Protein AF-0000000080321220 (afdb_homodimer)

Foldseek 3Di:
DPPVCVVPPCPPPPVPVPPVPPPCVVVVVVVCVVPDEEEEEAEPQACVCLVVVLVNQLVFYKYKYFAQNCPVPVVRVVVSVVSLVVSLVVQVWDWDDDPPTIIIHGGPPDHDDPDDDDDDPD/DPPPCVVPPDPPPPVPVPPPVPCCVVVVVVVCVVPDEEEEEAEPQACVCLVVVLVNQLVFYKYKYFAQNCPVPVVRVVVSVVSLVVSLVVQVWDWDDDPPTIIIHGGPPDHDDPDDDDDDPD

Structure (mmCIF, N/CA/C/O backbone):
data_AF-0000000080321220-model_v1
#
loop_
_entity.id
_entity.type
_entity.pdbx_description
1 polymer 'Cell division protein SepF'
#
loop_
_atom_site.group_PDB
_atom_site.id
_atom_site.type_symbol
_atom_site.label_atom_id
_atom_site.label_alt_id
_atom_site.label_comp_id
_atom_site.label_asym_id
_atom_site.label_entity_id
_atom_site.label_seq_id
_atom_site.pdbx_PDB_ins_code
_atom_site.Cartn_x
_atom_site.Cartn_y
_atom_site.Cartn_z
_atom_site.occupancy
_atom_site.B_iso_or_equiv
_atom_site.auth_seq_id
_atom_site.auth_comp_id
_atom_site.auth_asym_id
_atom_site.auth_atom_id
_atom_site.pdbx_PDB_model_num
ATOM 1 N N . MET A 1 1 ? 41.938 45.594 59.438 1 28.53 1 MET A N 1
ATOM 2 C CA . MET A 1 1 ? 42.469 44.906 58.25 1 28.53 1 MET A CA 1
ATOM 3 C C . MET A 1 1 ? 41.312 44.5 57.312 1 28.53 1 MET A C 1
ATOM 5 O O . MET A 1 1 ? 41.375 44.688 56.094 1 28.53 1 MET A O 1
ATOM 9 N N . GLY A 1 2 ? 40.25 43.656 57.719 1 37.28 2 GLY A N 1
ATOM 10 C CA . GLY A 1 2 ? 39.844 42.375 57.188 1 37.28 2 GLY A CA 1
ATOM 11 C C . GLY A 1 2 ? 38.75 42.469 56.125 1 37.28 2 GLY A C 1
ATOM 12 O O . GLY A 1 2 ? 38.125 41.438 55.812 1 37.28 2 GLY A O 1
ATOM 13 N N . ILE A 1 3 ? 38.219 43.594 55.875 1 57.19 3 ILE A N 1
ATOM 14 C CA . ILE A 1 3 ? 37.062 43.719 54.969 1 57.19 3 ILE A CA 1
ATOM 15 C C . ILE A 1 3 ? 37.469 43.406 53.562 1 57.19 3 ILE A C 1
ATOM 17 O O . ILE A 1 3 ? 36.719 42.75 52.812 1 57.19 3 ILE A O 1
ATOM 21 N N . MET A 1 4 ? 38.719 43.812 53.188 1 55.81 4 MET A N 1
ATOM 22 C CA . MET A 1 4 ? 39.188 43.594 51.812 1 55.81 4 MET A CA 1
ATOM 23 C C . MET A 1 4 ? 39.25 42.094 51.5 1 55.81 4 MET A C 1
ATOM 25 O O . MET A 1 4 ? 38.938 41.656 50.375 1 55.81 4 MET A O 1
ATOM 29 N N . GLU A 1 5 ? 39.656 41.25 52.438 1 51.28 5 GLU A N 1
ATOM 30 C CA . GLU A 1 5 ? 39.75 39.812 52.25 1 51.28 5 GLU A CA 1
ATOM 31 C C . GLU A 1 5 ? 38.406 39.188 51.906 1 51.28 5 GLU A C 1
ATOM 33 O O . GLU A 1 5 ? 38.312 38.281 51.094 1 51.28 5 GLU A O 1
ATOM 38 N N . LYS A 1 6 ? 37.312 39.625 52.531 1 52.44 6 LYS A N 1
ATOM 39 C CA . LYS A 1 6 ? 35.969 39.062 52.281 1 52.44 6 LYS A CA 1
ATOM 40 C C . LYS A 1 6 ? 35.5 39.312 50.875 1 52.44 6 LYS A C 1
ATOM 42 O O . LYS A 1 6 ? 34.844 38.469 50.25 1 52.44 6 LYS A O 1
ATOM 47 N N . LEU A 1 7 ? 35.719 40.469 50.219 1 53.66 7 LEU A N 1
ATOM 48 C CA . LEU A 1 7 ? 35.281 40.75 48.844 1 53.66 7 LEU A CA 1
ATOM 49 C C . LEU A 1 7 ? 36.094 39.938 47.844 1 53.66 7 LEU A C 1
ATOM 51 O O . LEU A 1 7 ? 35.562 39.531 46.812 1 53.66 7 LEU A O 1
ATOM 55 N N . PHE A 1 8 ? 37.406 39.969 48.031 1 53.5 8 PHE A N 1
ATOM 56 C CA . PHE A 1 8 ? 38.25 39.312 47.062 1 53.5 8 PHE A CA 1
ATOM 57 C C . PHE A 1 8 ? 38.25 37.781 47.281 1 53.5 8 PHE A C 1
ATOM 59 O O . PHE A 1 8 ? 39.031 37.062 46.688 1 53.5 8 PHE A O 1
ATOM 66 N N . GLY A 1 9 ? 37.75 37.312 48.5 1 44.53 9 GLY A N 1
ATOM 67 C CA . GLY A 1 9 ? 37.938 35.906 48.781 1 44.53 9 GLY A CA 1
ATOM 68 C C . GLY A 1 9 ? 37.438 35 47.656 1 44.53 9 GLY A C 1
ATOM 69 O O . GLY A 1 9 ? 38.125 34.125 47.219 1 44.53 9 GLY A O 1
ATOM 70 N N . LYS A 1 10 ? 36.156 34.531 47.781 1 40.41 10 LYS A N 1
ATOM 71 C CA . LYS A 1 10 ? 35.719 33.281 47.156 1 40.41 10 LYS A CA 1
ATOM 72 C C . LYS A 1 10 ? 35.562 33.469 45.625 1 40.41 10 LYS A C 1
ATOM 74 O O . LYS A 1 10 ? 34.562 33.969 45.156 1 40.41 10 LYS A O 1
ATOM 79 N N . GLN A 1 11 ? 36.531 34.031 44.906 1 38.88 11 GLN A N 1
ATOM 80 C CA . GLN A 1 11 ? 36.562 33.844 43.469 1 38.88 11 GLN A CA 1
ATOM 81 C C . GLN A 1 11 ? 36.344 32.375 43.094 1 38.88 11 GLN A C 1
ATOM 83 O O . GLN A 1 11 ? 37.219 31.547 43.344 1 38.88 11 GLN A O 1
ATOM 88 N N . GLU A 1 12 ? 35.25 31.812 43.438 1 39.91 12 GLU A N 1
ATOM 89 C CA . GLU A 1 12 ? 34.844 30.547 42.875 1 39.91 12 GLU A CA 1
ATOM 90 C C . GLU A 1 12 ? 35.125 30.5 41.375 1 39.91 12 GLU A C 1
ATOM 92 O O . GLU A 1 12 ? 34.75 31.391 40.625 1 39.91 12 GLU A O 1
ATOM 97 N N . ARG A 1 13 ? 36.219 29.922 40.938 1 37.12 13 ARG A N 1
ATOM 98 C CA . ARG A 1 13 ? 36.562 29.469 39.562 1 37.12 13 ARG A CA 1
ATOM 99 C C . ARG A 1 13 ? 35.344 28.859 38.875 1 37.12 13 ARG A C 1
ATOM 101 O O . ARG A 1 13 ? 34.844 27.828 39.344 1 37.12 13 ARG A O 1
ATOM 108 N N . VAL A 1 14 ? 34.406 29.703 38.531 1 39.34 14 VAL A N 1
ATOM 109 C CA . VAL A 1 14 ? 33.438 29.188 37.562 1 39.34 14 VAL A CA 1
ATOM 110 C C . VAL A 1 14 ? 34.188 28.406 36.469 1 39.34 14 VAL A C 1
ATOM 112 O O . VAL A 1 14 ? 35.094 28.938 35.812 1 39.34 14 VAL A O 1
ATOM 115 N N . ASN A 1 15 ? 34.656 27.234 36.75 1 39.66 15 ASN A N 1
ATOM 116 C CA . ASN A 1 15 ? 35.094 26.328 35.688 1 39.66 15 ASN A CA 1
ATOM 117 C C . ASN A 1 15 ? 34.219 26.406 34.469 1 39.66 15 ASN A C 1
ATOM 119 O O . ASN A 1 15 ? 33.031 26.047 34.5 1 39.66 15 ASN A O 1
ATOM 123 N N . VAL A 1 16 ? 34.469 27.391 33.625 1 40.12 16 VAL A N 1
ATOM 124 C CA . VAL A 1 16 ? 33.938 27.547 32.281 1 40.12 16 VAL A CA 1
ATOM 125 C C . VAL A 1 16 ? 33.969 26.203 31.562 1 40.12 16 VAL A C 1
ATOM 127 O O . VAL A 1 16 ? 33.531 26.094 30.406 1 40.12 16 VAL A O 1
ATOM 130 N N . ASP A 1 17 ? 34.719 25.266 32.156 1 41.09 17 ASP A N 1
ATOM 131 C CA . ASP A 1 17 ? 34.781 24.062 31.344 1 41.09 17 ASP A CA 1
ATOM 132 C C . ASP A 1 17 ? 33.406 23.422 31.172 1 41.09 17 ASP A C 1
ATOM 134 O O . ASP A 1 17 ? 33.281 22.344 30.609 1 41.09 17 ASP A O 1
ATOM 138 N N . GLU A 1 18 ? 32.5 23.906 32.031 1 42.16 18 GLU A N 1
ATOM 139 C CA . GLU A 1 18 ? 31.25 23.172 31.766 1 42.16 18 GLU A CA 1
ATOM 140 C C . GLU A 1 18 ? 30.641 23.594 30.438 1 42.16 18 GLU A C 1
ATOM 142 O O . GLU A 1 18 ? 29.797 24.5 30.391 1 42.16 18 GLU A O 1
ATOM 147 N N . TYR A 1 19 ? 31.391 24.141 29.484 1 39.03 19 TYR A N 1
ATOM 148 C CA . TYR A 1 19 ? 30.734 24.25 28.188 1 39.03 19 TYR A CA 1
ATOM 149 C C . TYR A 1 19 ? 30.047 22.953 27.812 1 39.03 19 TYR A C 1
ATOM 151 O O . TYR A 1 19 ? 30.703 21.906 27.672 1 39.03 19 TYR A O 1
ATOM 159 N N . GLU A 1 20 ? 29.078 22.656 28.562 1 39.53 20 GLU A N 1
ATOM 160 C CA . GLU A 1 20 ? 28.25 21.625 27.953 1 39.53 20 GLU A CA 1
ATOM 161 C C . GLU A 1 20 ? 28.094 21.859 26.453 1 39.53 20 GLU A C 1
ATOM 163 O O . GLU A 1 20 ? 27.594 22.906 26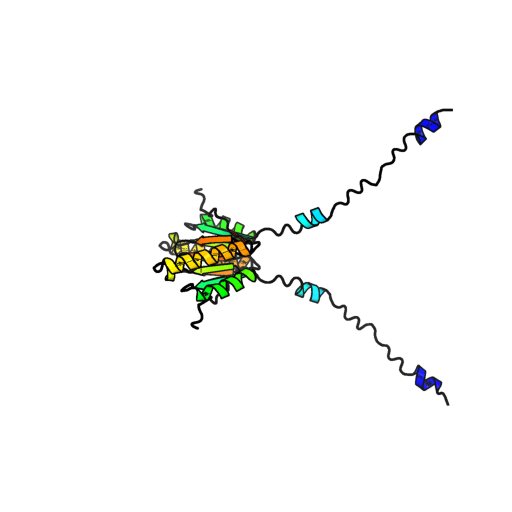.031 1 39.53 20 GLU A O 1
ATOM 168 N N . GLU A 1 21 ? 29.141 21.562 25.672 1 41 21 GLU A N 1
ATOM 169 C CA . GLU A 1 21 ? 28.906 21.453 24.234 1 41 21 GLU A CA 1
ATOM 170 C C . GLU A 1 21 ? 27.516 20.906 23.938 1 41 21 GLU A C 1
ATOM 172 O O . GLU A 1 21 ? 27.125 19.844 24.438 1 41 21 GLU A O 1
ATOM 177 N N . LEU A 1 22 ? 26.547 21.812 24.062 1 41.09 22 LEU A N 1
ATOM 178 C CA . LEU A 1 22 ? 25.312 21.375 23.438 1 41.09 22 LEU A CA 1
ATOM 179 C C . LEU A 1 22 ? 25.594 20.484 22.219 1 41.09 22 LEU A C 1
ATOM 181 O O . LEU A 1 22 ? 26.344 20.891 21.328 1 41.09 22 LEU A O 1
ATOM 185 N N . ASP A 1 23 ? 26.156 19.312 22.516 1 43 23 ASP A N 1
ATOM 186 C CA . ASP A 1 23 ? 26.297 18.344 21.438 1 43 23 ASP A CA 1
ATOM 187 C C . ASP A 1 23 ? 25.141 18.469 20.438 1 43 23 ASP A C 1
ATOM 189 O O . ASP A 1 23 ? 23.984 18.172 20.766 1 43 23 ASP A O 1
ATOM 193 N N . LEU A 1 24 ? 25.203 19.5 19.656 1 43.62 24 LEU A N 1
ATOM 194 C CA . LEU A 1 24 ? 24.391 19.562 18.453 1 43.62 24 LEU A CA 1
ATOM 195 C C . LEU A 1 24 ? 24.125 18.172 17.891 1 43.62 24 LEU A C 1
ATOM 197 O O . LEU A 1 24 ? 23.312 18 16.984 1 43.62 24 LEU A O 1
ATOM 201 N N . SER A 1 25 ? 25 17.172 18.266 1 47.34 25 SER A N 1
ATOM 202 C CA . SER A 1 25 ? 24.703 15.805 17.844 1 47.34 25 SER A CA 1
ATOM 203 C C . SER A 1 25 ? 23.344 15.336 18.375 1 47.34 25 SER A C 1
ATOM 205 O O . SER A 1 25 ? 22.641 14.57 17.719 1 47.34 25 SER A O 1
ATOM 207 N N . GLU A 1 26 ? 23.078 15.758 19.656 1 43.06 26 GLU A N 1
ATOM 208 C CA . GLU A 1 26 ? 21.734 15.406 20.109 1 43.06 26 GLU A CA 1
ATOM 209 C C . GLU A 1 26 ? 20.672 16.156 19.312 1 43.06 26 GLU A C 1
ATOM 211 O O . GLU A 1 26 ? 19.594 15.625 19.062 1 43.06 26 GLU A O 1
ATOM 216 N N . PHE A 1 27 ? 20.922 17.5 19 1 43.19 27 PHE A N 1
ATOM 217 C CA . PHE A 1 27 ? 20 18.203 18.125 1 43.19 27 PHE A CA 1
ATOM 218 C C . PHE A 1 27 ? 20 17.578 16.719 1 43.19 27 PHE A C 1
ATOM 220 O O . PHE A 1 27 ? 18.984 17.578 16.031 1 43.19 27 PHE A O 1
ATOM 227 N N . GLU A 1 28 ? 21.203 17.25 16.25 1 42.66 28 GLU A N 1
ATOM 228 C CA . GLU A 1 28 ? 21.172 16.531 14.977 1 42.66 28 GLU A CA 1
ATOM 229 C C . GLU A 1 28 ? 20.344 15.25 15.086 1 42.66 28 GLU A C 1
ATOM 231 O O . GLU A 1 28 ? 19.719 14.836 14.117 1 42.66 28 GLU A O 1
ATOM 236 N N . ALA A 1 29 ? 20.484 14.508 16.219 1 41.84 29 ALA A N 1
ATOM 237 C CA . ALA A 1 29 ? 19.719 13.266 16.344 1 41.84 29 ALA A CA 1
ATOM 238 C C . ALA A 1 29 ? 18.219 13.539 16.453 1 41.84 29 ALA A C 1
ATOM 240 O O . ALA A 1 29 ? 17.406 12.781 15.914 1 41.84 29 ALA A O 1
ATOM 241 N N . GLU A 1 30 ? 17.828 14.555 17.172 1 41.66 30 GLU A N 1
ATOM 242 C CA . GLU A 1 30 ? 16.406 14.828 17.281 1 41.66 30 GLU A CA 1
ATOM 243 C C . GLU A 1 30 ? 15.867 15.492 16.016 1 41.66 30 GLU A C 1
ATOM 245 O O . GLU A 1 30 ? 14.68 15.383 15.703 1 41.66 30 GLU A O 1
ATOM 250 N N . LEU A 1 31 ? 16.578 16.438 15.469 1 41.75 31 LEU A N 1
ATOM 251 C CA . LEU A 1 31 ? 16.062 17.125 14.289 1 41.75 31 LEU A CA 1
ATOM 252 C C . LEU A 1 31 ? 15.867 16.172 13.125 1 41.75 31 LEU A C 1
ATOM 254 O O . LEU A 1 31 ? 15.117 16.453 12.188 1 41.75 31 LEU A O 1
ATOM 258 N N . GLU A 1 32 ? 16.969 15.398 12.875 1 43.16 32 GLU A N 1
ATOM 259 C CA . GLU A 1 32 ? 16.547 14.477 11.828 1 43.16 32 GLU A CA 1
ATOM 260 C C . GLU A 1 32 ? 15.391 13.594 12.297 1 43.16 32 GLU A C 1
ATOM 262 O O . GLU A 1 32 ? 15.602 12.43 12.648 1 43.16 32 GLU A O 1
ATOM 267 N N . GLY A 1 33 ? 14.781 13.766 13.312 1 46.84 33 GLY A N 1
ATOM 268 C CA . GLY A 1 33 ? 13.594 12.984 13.617 1 46.84 33 GLY A CA 1
ATOM 269 C C . GLY A 1 33 ? 12.852 12.523 12.383 1 46.84 33 GLY A C 1
ATOM 270 O O . GLY A 1 33 ? 11.898 13.18 11.945 1 46.84 33 GLY A O 1
ATOM 271 N N . ASP A 1 34 ? 13.523 12.195 11.406 1 54.16 34 ASP A N 1
ATOM 272 C CA . ASP A 1 34 ? 12.891 11.656 10.203 1 54.16 34 ASP A CA 1
ATOM 273 C C . ASP A 1 34 ? 11.602 10.914 10.547 1 54.16 34 ASP A C 1
ATOM 275 O O . ASP A 1 34 ? 11.625 9.883 11.227 1 54.16 34 ASP A O 1
ATOM 279 N N . SER A 1 35 ? 10.562 11.68 10.812 1 68.75 35 SER A N 1
ATOM 280 C CA . SER A 1 35 ? 9.234 11.141 11.102 1 68.75 35 SER A CA 1
ATOM 281 C C . SER A 1 35 ? 8.945 9.914 10.25 1 68.75 35 SER A C 1
ATOM 283 O O . SER A 1 35 ? 9.141 9.93 9.031 1 68.75 35 SER A O 1
ATOM 285 N N . GLU A 1 36 ? 8.93 8.844 10.898 1 90.56 36 GLU A N 1
ATOM 286 C CA . GLU A 1 36 ? 8.625 7.539 10.328 1 90.56 36 GLU A CA 1
ATOM 287 C C . GLU A 1 36 ? 7.297 7.555 9.578 1 90.56 36 GLU A C 1
ATOM 289 O O . GLU A 1 36 ? 6.324 8.148 10.047 1 90.56 36 GLU A O 1
ATOM 294 N N . THR A 1 37 ? 7.277 7.289 8.273 1 97.06 37 THR A N 1
ATOM 295 C CA . THR A 1 37 ? 6.07 7.113 7.48 1 97.06 37 THR A CA 1
ATOM 296 C C . THR A 1 37 ? 5.453 5.742 7.73 1 97.06 37 THR A C 1
ATOM 298 O O . THR A 1 37 ? 6.164 4.738 7.812 1 97.06 37 THR A O 1
ATOM 301 N N . TYR A 1 38 ? 4.117 5.699 7.941 1 98.56 38 TYR A N 1
ATOM 302 C CA . TYR A 1 38 ? 3.434 4.434 8.18 1 98.56 38 TYR A CA 1
ATOM 303 C C . TYR A 1 38 ? 2.473 4.113 7.039 1 98.56 38 TYR A C 1
ATOM 305 O O . TYR A 1 38 ? 1.923 5.02 6.406 1 98.56 38 TYR A O 1
ATOM 313 N N . ILE A 1 39 ? 2.344 2.834 6.793 1 98.94 39 ILE A N 1
ATOM 314 C CA . ILE A 1 39 ? 1.183 2.324 6.07 1 98.94 39 ILE A CA 1
ATOM 315 C C . ILE A 1 39 ? 0.107 1.891 7.062 1 98.94 39 ILE A C 1
ATOM 317 O O . ILE A 1 39 ? 0.371 1.091 7.965 1 98.94 39 ILE A O 1
ATOM 321 N N . LYS A 1 40 ? -1.069 2.41 6.859 1 98.88 40 LYS A N 1
ATOM 322 C CA . LYS A 1 40 ? -2.227 2.072 7.684 1 98.88 40 LYS A CA 1
ATOM 323 C C . LYS A 1 40 ? -3.309 1.387 6.855 1 98.88 40 LYS A C 1
ATOM 325 O O . LYS A 1 40 ? -3.627 1.831 5.75 1 98.88 40 LYS A O 1
ATOM 330 N N . VAL A 1 41 ? -3.842 0.325 7.457 1 98.94 41 VAL A N 1
ATOM 331 C CA . VAL A 1 41 ? -4.977 -0.325 6.809 1 98.94 41 VAL A CA 1
ATOM 332 C C . VAL A 1 41 ? -6.277 0.137 7.457 1 98.94 41 VAL A C 1
ATOM 334 O O . VAL A 1 41 ? -6.395 0.156 8.688 1 98.94 41 VAL A O 1
ATOM 337 N N . ALA A 1 42 ? -7.227 0.545 6.605 1 98.94 42 ALA A N 1
ATOM 338 C CA . ALA A 1 42 ? -8.531 0.993 7.102 1 98.94 42 ALA A CA 1
ATOM 339 C C . ALA A 1 42 ? -9.648 0.083 6.602 1 98.94 42 ALA A C 1
ATOM 341 O O . ALA A 1 42 ? -9.781 -0.136 5.395 1 98.94 42 ALA A O 1
ATOM 342 N N . GLU A 1 43 ? -10.367 -0.469 7.52 1 98.88 43 GLU A N 1
ATOM 343 C CA . GLU A 1 43 ? -11.609 -1.159 7.172 1 98.88 43 GLU A CA 1
ATOM 344 C C . GLU A 1 43 ? -12.773 -0.179 7.051 1 98.88 43 GLU A C 1
ATOM 346 O O . GLU A 1 43 ? -13.297 0.299 8.055 1 98.88 43 GLU A O 1
ATOM 351 N N . ILE A 1 44 ? -13.211 0.082 5.805 1 98.81 44 ILE A N 1
ATOM 352 C CA . ILE A 1 44 ? -14.219 1.11 5.562 1 98.81 44 ILE A CA 1
ATOM 353 C C . ILE A 1 44 ? -15.602 0.467 5.457 1 98.81 44 ILE A C 1
ATOM 355 O O . ILE A 1 44 ? -15.875 -0.271 4.508 1 98.81 44 ILE A O 1
ATOM 359 N N . THR A 1 45 ? -16.406 0.729 6.438 1 98.12 45 THR A N 1
ATOM 360 C CA . THR A 1 45 ? -17.75 0.185 6.422 1 98.12 45 THR A CA 1
ATOM 361 C C . THR A 1 45 ? -18.781 1.302 6.277 1 98.12 45 THR A C 1
ATOM 363 O O . THR A 1 45 ? -19.953 1.04 6 1 98.12 45 THR A O 1
ATOM 366 N N . SER A 1 46 ? -18.344 2.482 6.484 1 97.31 46 SER A N 1
ATOM 367 C CA . SER A 1 46 ? -19.172 3.682 6.379 1 97.31 46 SER A CA 1
ATOM 368 C C . SER A 1 46 ? -18.312 4.934 6.246 1 97.31 46 SER A C 1
ATOM 370 O O . SER A 1 46 ? -17.094 4.844 6.074 1 97.31 46 SER A O 1
ATOM 372 N N . LEU A 1 47 ? -18.969 6.078 6.309 1 97.94 47 LEU A N 1
ATOM 373 C CA . LEU A 1 47 ? -18.266 7.359 6.242 1 97.94 47 LEU A CA 1
ATOM 374 C C . LEU A 1 47 ? -17.578 7.676 7.566 1 97.94 47 LEU A C 1
ATOM 376 O O . LEU A 1 47 ? -16.75 8.578 7.637 1 97.94 47 LEU A O 1
ATOM 380 N N . ASN A 1 48 ? -17.781 6.836 8.578 1 97.81 48 ASN A N 1
ATOM 381 C CA . ASN A 1 48 ? -17.281 7.117 9.922 1 97.81 48 ASN A CA 1
ATOM 382 C C . ASN A 1 48 ? -15.766 6.965 9.992 1 97.81 48 ASN A C 1
ATOM 384 O O . ASN A 1 48 ? -15.133 7.488 10.906 1 97.81 48 ASN A O 1
ATOM 388 N N . GLU A 1 49 ? -15.25 6.262 9.031 1 98.56 49 GLU A N 1
ATOM 389 C CA . GLU A 1 49 ? -13.812 6.035 9.062 1 98.56 49 GLU A CA 1
ATOM 390 C C . GLU A 1 49 ? -13.062 7.152 8.336 1 98.56 49 GLU A C 1
ATOM 392 O O . GLU A 1 49 ? -11.852 7.301 8.5 1 98.56 49 GLU A O 1
ATOM 397 N N . ILE A 1 50 ? -13.734 7.973 7.586 1 98.75 50 ILE A N 1
ATOM 398 C CA . ILE A 1 50 ? -13.109 8.891 6.641 1 98.75 50 ILE A CA 1
ATOM 399 C C . ILE A 1 50 ? -12.32 9.961 7.402 1 98.75 50 ILE A C 1
ATOM 401 O O . ILE A 1 50 ? -11.211 10.32 7.004 1 98.75 50 ILE A O 1
ATOM 405 N N . PRO A 1 51 ? -12.789 10.461 8.578 1 98.62 51 PRO A N 1
ATOM 406 C CA . PRO A 1 51 ? -12 11.453 9.305 1 98.62 51 PRO A CA 1
ATOM 407 C C . PRO A 1 51 ? -10.641 10.93 9.742 1 98.62 51 PRO A C 1
ATOM 409 O O . PRO A 1 51 ? -9.633 11.633 9.641 1 98.62 51 PRO A O 1
ATOM 412 N N . GLU A 1 52 ? -10.641 9.695 10.203 1 98.75 52 GLU A N 1
ATOM 413 C CA . GLU A 1 52 ? -9.367 9.125 10.617 1 98.75 52 GLU A CA 1
ATOM 414 C C . GLU A 1 52 ? -8.461 8.867 9.414 1 98.75 52 GLU A C 1
ATOM 416 O O . GLU A 1 52 ? -7.246 9.07 9.5 1 98.75 52 GLU A O 1
ATOM 421 N N . VAL A 1 53 ? -9.031 8.469 8.289 1 98.88 53 VAL A N 1
ATOM 422 C CA . VAL A 1 53 ? -8.258 8.289 7.062 1 98.88 53 VAL A CA 1
ATOM 423 C C . VAL A 1 53 ? -7.629 9.625 6.652 1 98.88 53 VAL A C 1
ATOM 425 O O . VAL A 1 53 ? -6.438 9.688 6.34 1 98.88 53 VAL A O 1
ATOM 428 N N . ARG A 1 54 ? -8.367 10.664 6.723 1 98.94 54 ARG A N 1
ATOM 429 C CA . ARG A 1 54 ? -7.887 12 6.391 1 98.94 54 ARG A CA 1
ATOM 430 C C . ARG A 1 54 ? -6.719 12.406 7.289 1 98.94 54 ARG A C 1
ATOM 432 O O . ARG A 1 54 ? -5.684 12.859 6.801 1 98.94 54 ARG A O 1
ATOM 439 N N . ARG A 1 55 ? -6.957 12.195 8.562 1 98.81 55 ARG A N 1
ATOM 440 C CA . ARG A 1 55 ? -5.91 12.555 9.516 1 98.81 55 ARG A CA 1
ATOM 441 C C . ARG A 1 55 ? -4.605 11.836 9.188 1 98.81 55 ARG A C 1
ATOM 443 O O . ARG A 1 55 ? -3.539 12.453 9.164 1 98.81 55 ARG A O 1
ATOM 450 N N . GLN A 1 56 ? -4.707 10.57 8.898 1 98.62 56 GLN A N 1
ATOM 451 C CA . GLN A 1 56 ? -3.52 9.773 8.633 1 98.62 56 GLN A CA 1
ATOM 452 C C . GLN A 1 56 ? -2.799 10.25 7.375 1 98.62 56 GLN A C 1
ATOM 454 O O . GLN A 1 56 ? -1.572 10.375 7.367 1 98.62 56 GLN A O 1
ATOM 459 N N . VAL A 1 57 ? -3.486 10.516 6.34 1 98.81 57 VAL A N 1
ATOM 460 C CA . VAL A 1 57 ? -2.869 10.922 5.078 1 98.81 57 VAL A CA 1
ATOM 461 C C . VAL A 1 57 ? -2.277 12.32 5.223 1 98.81 57 VAL A C 1
ATOM 463 O O . VAL A 1 57 ? -1.175 12.586 4.734 1 98.81 57 VAL A O 1
ATOM 466 N N . TYR A 1 58 ? -2.904 13.188 5.961 1 98.5 58 TYR A N 1
ATOM 467 C CA . TYR A 1 58 ? -2.377 14.523 6.223 1 98.5 58 TYR A CA 1
ATOM 468 C C . TYR A 1 58 ? -1.097 14.453 7.047 1 98.5 58 TYR A C 1
ATOM 470 O O . TYR A 1 58 ? -0.203 15.281 6.887 1 98.5 58 TYR A O 1
ATOM 478 N N . ASP A 1 59 ? -1.097 13.438 7.895 1 97.62 59 ASP A N 1
ATOM 479 C CA . ASP A 1 59 ? 0.059 13.266 8.773 1 97.62 59 ASP A CA 1
ATOM 480 C C . ASP A 1 59 ? 1.232 12.641 8.016 1 97.62 59 ASP A C 1
ATOM 482 O O . ASP A 1 59 ? 2.287 12.391 8.602 1 97.62 59 ASP A O 1
ATOM 486 N N . GLY A 1 60 ? 1.041 12.297 6.734 1 97.75 60 GLY A N 1
ATOM 487 C CA . GLY A 1 60 ? 2.141 11.812 5.914 1 97.75 60 GLY A CA 1
ATOM 488 C C . GLY A 1 60 ? 2.17 10.305 5.777 1 97.75 60 GLY A C 1
ATOM 489 O O . GLY A 1 60 ? 3.15 9.742 5.293 1 97.75 60 GLY A O 1
ATOM 490 N N . ASN A 1 61 ? 1.043 9.695 6.211 1 98.69 61 ASN A N 1
ATOM 491 C CA . ASN A 1 61 ? 0.959 8.234 6.148 1 98.69 61 ASN A CA 1
ATOM 492 C C . ASN A 1 61 ? 0.218 7.77 4.898 1 98.69 61 ASN A C 1
ATOM 494 O O . ASN A 1 61 ? -0.517 8.547 4.281 1 98.69 61 ASN A O 1
ATOM 498 N N . ILE A 1 62 ? 0.505 6.57 4.555 1 98.94 62 ILE A N 1
ATOM 499 C CA . ILE A 1 62 ? -0.193 5.883 3.471 1 98.94 62 ILE A CA 1
ATOM 500 C C . ILE A 1 62 ? -1.376 5.102 4.035 1 98.94 62 ILE A C 1
ATOM 502 O O . ILE A 1 62 ? -1.26 4.453 5.078 1 98.94 62 ILE A O 1
ATOM 506 N N . VAL A 1 63 ? -2.504 5.188 3.344 1 99 63 VAL A N 1
ATOM 507 C CA . VAL A 1 63 ? -3.646 4.398 3.797 1 99 63 VAL A CA 1
ATOM 508 C C . VAL A 1 63 ? -4.07 3.428 2.699 1 99 63 VAL A C 1
ATOM 510 O O . VAL A 1 63 ? -4.195 3.812 1.533 1 99 63 VAL A O 1
ATOM 513 N N . ILE A 1 64 ? -4.199 2.178 3.074 1 99 64 ILE A N 1
ATOM 514 C CA . ILE A 1 64 ? -4.859 1.17 2.254 1 99 64 ILE A CA 1
ATOM 515 C C . ILE A 1 64 ? -6.266 0.911 2.789 1 99 64 ILE A C 1
ATOM 517 O O . ILE A 1 64 ? -6.434 0.288 3.84 1 99 64 ILE A O 1
ATOM 521 N N . ALA A 1 65 ? -7.254 1.357 2.051 1 98.94 65 ALA A N 1
ATOM 522 C CA . ALA A 1 65 ? -8.656 1.267 2.461 1 98.94 65 ALA A CA 1
ATOM 523 C C . ALA A 1 65 ? -9.305 0.002 1.911 1 98.94 65 ALA A C 1
ATOM 525 O O . ALA A 1 65 ? -9.336 -0.212 0.697 1 98.94 65 ALA A O 1
ATOM 526 N N . ASP A 1 66 ? -9.727 -0.819 2.803 1 98.88 66 ASP A N 1
ATOM 527 C CA . ASP A 1 66 ? -10.547 -1.979 2.469 1 98.88 66 ASP A CA 1
ATOM 528 C C . ASP A 1 66 ? -12.016 -1.591 2.32 1 98.88 66 ASP A C 1
ATOM 530 O O . ASP A 1 66 ? -12.688 -1.3 3.312 1 98.88 66 ASP A O 1
ATOM 534 N N . VAL A 1 67 ? -12.508 -1.668 1.064 1 98.69 67 VAL A N 1
ATOM 535 C CA . VAL A 1 67 ? -13.875 -1.208 0.818 1 98.69 67 VAL A CA 1
ATOM 536 C C . VAL A 1 67 ? -14.758 -2.395 0.442 1 98.69 67 VAL A C 1
ATOM 538 O O . VAL A 1 67 ? -15.852 -2.215 -0.09 1 98.69 67 VAL A O 1
ATOM 541 N N . ALA A 1 68 ? -14.32 -3.586 0.723 1 98.31 68 ALA A N 1
ATOM 542 C CA . ALA A 1 68 ? -15.047 -4.801 0.363 1 98.31 68 ALA A CA 1
ATOM 543 C C . ALA A 1 68 ? -16.453 -4.789 0.947 1 98.31 68 ALA A C 1
ATOM 545 O O . ALA A 1 68 ? -17.406 -5.219 0.293 1 98.31 68 ALA A O 1
ATOM 546 N N . PHE A 1 69 ? -16.578 -4.258 2.113 1 97.31 69 PHE A N 1
ATOM 547 C CA . PHE A 1 69 ? -17.859 -4.281 2.822 1 97.31 69 PHE A CA 1
ATOM 548 C C . PHE A 1 69 ? -18.875 -3.377 2.139 1 97.31 69 PHE A C 1
ATOM 550 O O . PHE A 1 69 ? -20.078 -3.535 2.33 1 97.31 69 PHE A O 1
ATOM 557 N N . LEU A 1 70 ? -18.391 -2.514 1.342 1 98.31 70 LEU A N 1
ATOM 558 C CA . LEU A 1 70 ? -19.281 -1.5 0.779 1 98.31 70 LEU A CA 1
ATOM 559 C C . LEU A 1 70 ? -19.719 -1.883 -0.631 1 98.31 70 LEU A C 1
ATOM 561 O O . LEU A 1 70 ? -20.516 -1.179 -1.249 1 98.31 70 LEU A O 1
ATOM 565 N N . LYS A 1 71 ? -19.203 -2.977 -1.069 1 96.94 71 LYS A N 1
ATOM 566 C CA . LYS A 1 71 ? -19.422 -3.334 -2.467 1 96.94 71 LYS A CA 1
ATOM 567 C C . LYS A 1 71 ? -20.922 -3.512 -2.76 1 96.94 71 LYS A C 1
ATOM 569 O O . LYS A 1 71 ? -21.359 -3.332 -3.898 1 96.94 71 LYS A O 1
ATOM 574 N N . HIS A 1 72 ? -21.672 -3.822 -1.771 1 96.56 72 HIS A N 1
ATOM 575 C CA . HIS A 1 72 ? -23.109 -4.039 -1.964 1 96.56 72 HIS A CA 1
ATOM 576 C C . HIS A 1 72 ? -23.891 -2.762 -1.702 1 96.56 72 HIS A C 1
ATOM 578 O O . HIS A 1 72 ? -25.109 -2.732 -1.883 1 96.56 72 HIS A O 1
ATOM 584 N N . ASP A 1 73 ? -23.344 -1.771 -1.223 1 97.69 73 ASP A N 1
ATOM 585 C CA . ASP A 1 73 ? -23.906 -0.444 -1.019 1 97.69 73 ASP A CA 1
ATOM 586 C C . ASP A 1 73 ? -23.25 0.586 -1.931 1 97.69 73 ASP A C 1
ATOM 588 O O . ASP A 1 73 ? -22.422 1.385 -1.479 1 97.69 73 ASP A O 1
ATOM 592 N N . LYS A 1 74 ? -23.75 0.7 -3.078 1 97.25 74 LYS A N 1
ATOM 593 C CA . LYS A 1 74 ? -23.125 1.484 -4.137 1 97.25 74 LYS A CA 1
ATOM 594 C C . LYS A 1 74 ? -23.109 2.971 -3.789 1 97.25 74 LYS A C 1
ATOM 596 O O . LYS A 1 74 ? -22.156 3.68 -4.082 1 97.25 74 LYS A O 1
ATOM 601 N N . LEU A 1 75 ? -24.156 3.412 -3.209 1 98.12 75 LEU A N 1
ATOM 602 C CA . LEU A 1 75 ? -24.25 4.824 -2.855 1 98.12 75 LEU A CA 1
ATOM 603 C C . LEU A 1 75 ? -23.156 5.207 -1.856 1 98.12 75 LEU A C 1
ATOM 605 O O . LEU A 1 75 ? -22.438 6.188 -2.062 1 98.12 75 LEU A O 1
ATOM 609 N N . THR A 1 76 ? -23.078 4.398 -0.766 1 98.38 76 THR A N 1
ATOM 610 C CA . THR A 1 76 ? -22.062 4.664 0.242 1 98.38 76 THR A CA 1
ATOM 611 C C . THR A 1 76 ? -20.656 4.523 -0.355 1 98.38 76 THR A C 1
ATOM 613 O O . THR A 1 76 ? -19.781 5.332 -0.068 1 98.38 76 THR A O 1
ATOM 616 N N . LEU A 1 77 ? -20.422 3.547 -1.138 1 98.62 77 LEU A N 1
ATOM 617 C CA . LEU A 1 77 ? -19.141 3.336 -1.781 1 98.62 77 LEU A CA 1
ATOM 618 C C . LEU A 1 77 ? -18.75 4.543 -2.633 1 98.62 77 LEU A C 1
ATOM 620 O O . LEU A 1 77 ? -17.625 5.031 -2.549 1 98.62 77 LEU A O 1
ATOM 624 N N . ASP A 1 78 ? -19.703 5.023 -3.371 1 98.62 78 ASP A N 1
ATOM 625 C CA . ASP A 1 78 ? -19.453 6.176 -4.23 1 98.62 78 ASP A CA 1
ATOM 626 C C . ASP A 1 78 ? -19.062 7.398 -3.41 1 98.62 78 ASP A C 1
ATOM 628 O O . ASP A 1 78 ? -18.141 8.141 -3.791 1 98.62 78 ASP A O 1
ATOM 632 N N . ARG A 1 79 ? -19.75 7.578 -2.336 1 98.81 79 ARG A N 1
ATOM 633 C CA . ARG A 1 79 ? -19.438 8.719 -1.474 1 98.81 79 ARG A CA 1
ATOM 634 C C . ARG A 1 79 ? -18.062 8.586 -0.853 1 98.81 79 ARG A C 1
ATOM 636 O O . ARG A 1 79 ? -17.297 9.555 -0.798 1 98.81 79 ARG A O 1
ATOM 643 N N . VAL A 1 80 ? -17.812 7.43 -0.413 1 98.81 80 VAL A N 1
ATOM 644 C CA . VAL A 1 80 ? -16.5 7.16 0.18 1 98.81 80 VAL A CA 1
ATOM 645 C C . VAL A 1 80 ? -15.406 7.414 -0.852 1 98.81 80 VAL A C 1
ATOM 647 O O . VAL A 1 80 ? -14.422 8.094 -0.563 1 98.81 80 VAL A O 1
ATOM 650 N N . LEU A 1 81 ? -15.57 6.895 -2.018 1 98.88 81 LEU A N 1
ATOM 651 C CA . LEU A 1 81 ? -14.562 7.043 -3.061 1 98.88 81 LEU A CA 1
ATOM 652 C C . LEU A 1 81 ? -14.398 8.508 -3.451 1 98.88 81 LEU A C 1
ATOM 654 O O . LEU A 1 81 ? -13.281 8.961 -3.725 1 98.88 81 LEU A O 1
ATOM 658 N N . LYS A 1 82 ? -15.484 9.211 -3.494 1 98.88 82 LYS A N 1
ATOM 659 C CA . LYS A 1 82 ? -15.43 10.641 -3.768 1 98.88 82 LYS A CA 1
ATOM 660 C C . LYS A 1 82 ? -14.602 11.367 -2.713 1 98.88 82 LYS A C 1
ATOM 662 O O . LYS A 1 82 ? -13.742 12.188 -3.047 1 98.88 82 LYS A O 1
ATOM 667 N N . ASP A 1 83 ? -14.859 11.078 -1.478 1 98.88 83 ASP A N 1
ATOM 668 C CA . ASP A 1 83 ? -14.125 11.688 -0.377 1 98.88 83 ASP A CA 1
ATOM 669 C C . ASP A 1 83 ? -12.633 11.375 -0.464 1 98.88 83 ASP A C 1
ATOM 671 O O . ASP A 1 83 ? -11.797 12.242 -0.242 1 98.88 83 ASP A O 1
ATOM 675 N N . LEU A 1 84 ? -12.359 10.172 -0.781 1 98.94 84 LEU A N 1
ATOM 676 C CA . LEU A 1 84 ? -10.969 9.742 -0.823 1 98.94 84 LEU A CA 1
ATOM 677 C C . LEU A 1 84 ? -10.242 10.367 -2.016 1 98.94 84 LEU A C 1
ATOM 679 O O . LEU A 1 84 ? -9.062 10.703 -1.921 1 98.94 84 LEU A O 1
ATOM 683 N N . ARG A 1 85 ? -10.906 10.492 -3.105 1 98.94 85 ARG A N 1
ATOM 684 C CA . ARG A 1 85 ? -10.344 11.18 -4.262 1 98.94 85 ARG A CA 1
ATOM 685 C C . ARG A 1 85 ? -10.047 12.641 -3.936 1 98.94 85 ARG A C 1
ATOM 687 O O . ARG A 1 85 ? -8.977 13.156 -4.277 1 98.94 85 ARG A O 1
ATOM 694 N N . GLN A 1 86 ? -11 13.305 -3.293 1 98.94 86 GLN A N 1
ATOM 695 C CA . GLN A 1 86 ? -10.805 14.688 -2.875 1 98.94 86 GLN A CA 1
ATOM 696 C C . GLN A 1 86 ? -9.617 14.812 -1.921 1 98.94 86 GLN A C 1
ATOM 698 O O . GLN A 1 86 ? -8.836 15.758 -2.012 1 98.94 86 GLN A O 1
ATOM 703 N N . LEU A 1 87 ? -9.516 13.875 -1.006 1 98.94 87 LEU A N 1
ATOM 704 C CA . LEU A 1 87 ? -8.398 13.844 -0.068 1 98.94 87 LEU A CA 1
ATOM 705 C C . LEU A 1 87 ? -7.066 13.781 -0.81 1 98.94 87 LEU A C 1
ATOM 707 O O . LEU A 1 87 ? -6.148 14.547 -0.516 1 98.94 87 LEU A O 1
ATOM 711 N N . ALA A 1 88 ? -6.941 12.844 -1.787 1 98.94 88 ALA A N 1
ATOM 712 C CA . ALA A 1 88 ? -5.703 12.703 -2.555 1 98.94 88 ALA A CA 1
ATOM 713 C C . ALA A 1 88 ? -5.352 14 -3.268 1 98.94 88 ALA A C 1
ATOM 715 O O . ALA A 1 88 ? -4.188 14.414 -3.287 1 98.94 88 ALA A O 1
ATOM 716 N N . GLU A 1 89 ? -6.297 14.664 -3.805 1 98.81 89 GLU A N 1
ATOM 717 C CA . GLU A 1 89 ? -6.094 15.945 -4.477 1 98.81 89 GLU A CA 1
ATOM 718 C C . GLU A 1 89 ? -5.641 17.016 -3.488 1 98.81 89 GLU A C 1
ATOM 720 O O . GLU A 1 89 ? -4.684 17.75 -3.756 1 98.81 89 GLU A O 1
ATOM 725 N N . ASP A 1 90 ? -6.289 17.094 -2.365 1 98.75 90 ASP A N 1
ATOM 726 C CA . ASP A 1 90 ? -6.023 18.109 -1.353 1 98.75 90 ASP A CA 1
ATOM 727 C C . ASP A 1 90 ? -4.566 18.062 -0.906 1 98.75 90 ASP A C 1
ATOM 729 O O . ASP A 1 90 ? -3.947 19.109 -0.695 1 98.75 90 ASP A O 1
ATOM 733 N N . VAL A 1 91 ? -4.004 16.938 -0.787 1 98.19 91 VAL A N 1
ATOM 734 C CA . VAL A 1 91 ? -2.684 16.812 -0.178 1 98.19 91 VAL A CA 1
ATOM 735 C C . VAL A 1 91 ? -1.623 16.688 -1.268 1 98.19 91 VAL A C 1
ATOM 737 O O . VAL A 1 91 ? -0.439 16.5 -0.971 1 98.19 91 VAL A O 1
ATOM 740 N N . HIS A 1 92 ? -2.113 16.672 -2.51 1 98.12 92 HIS A N 1
ATOM 741 C CA . HIS A 1 92 ? -1.234 16.453 -3.652 1 98.12 92 HIS A CA 1
ATOM 742 C C . HIS A 1 92 ? -0.59 15.078 -3.592 1 98.12 92 HIS A C 1
ATOM 744 O O . HIS A 1 92 ? 0.597 14.93 -3.893 1 98.12 92 HIS A O 1
ATOM 750 N N . GLY A 1 93 ? -1.47 14.164 -3.139 1 98.69 93 GLY A N 1
ATOM 751 C CA . GLY A 1 93 ? -1.063 12.766 -3.115 1 98.69 93 GLY A CA 1
ATOM 752 C C . GLY A 1 93 ? -1.521 11.992 -4.336 1 98.69 93 GLY A C 1
ATOM 753 O O . GLY A 1 93 ? -1.533 12.523 -5.449 1 98.69 93 GLY A O 1
ATOM 754 N N . ASP A 1 94 ? -1.738 10.68 -4.145 1 98.88 94 ASP A N 1
ATOM 755 C CA . ASP A 1 94 ? -2.141 9.773 -5.215 1 98.88 94 ASP A CA 1
ATOM 756 C C . ASP A 1 94 ? -3.158 8.75 -4.711 1 98.88 94 ASP A C 1
ATOM 758 O O . ASP A 1 94 ? -3.236 8.484 -3.51 1 98.88 94 ASP A O 1
ATOM 762 N N . ILE A 1 95 ? -3.98 8.281 -5.648 1 98.94 95 ILE A N 1
ATOM 763 C CA . ILE A 1 95 ? -4.996 7.305 -5.277 1 98.94 95 ILE A CA 1
ATOM 764 C C . ILE A 1 95 ? -5.176 6.289 -6.406 1 98.94 95 ILE A C 1
ATOM 766 O O . ILE A 1 95 ? -5.125 6.648 -7.586 1 98.94 95 ILE A O 1
ATOM 770 N N . VAL A 1 96 ? -5.32 5.027 -6.035 1 98.81 96 VAL A N 1
ATOM 771 C CA . VAL A 1 96 ? -5.59 3.998 -7.035 1 98.81 96 VAL A CA 1
ATOM 772 C C . VAL A 1 96 ? -6.387 2.859 -6.406 1 98.81 96 VAL A C 1
ATOM 774 O O . VAL A 1 96 ? -6.277 2.604 -5.207 1 98.81 96 VAL A O 1
ATOM 777 N N . GLY A 1 97 ? -7.164 2.264 -7.23 1 98.69 97 GLY A N 1
ATOM 778 C CA . GLY A 1 97 ? -7.754 0.995 -6.832 1 98.69 97 GLY A CA 1
ATOM 779 C C . GLY A 1 97 ? -6.781 -0.166 -6.91 1 98.69 97 GLY A C 1
ATOM 780 O O . GLY A 1 97 ? -5.98 -0.251 -7.848 1 98.69 97 GLY A O 1
ATOM 781 N N . LEU A 1 98 ? -6.855 -1.076 -5.949 1 98.62 98 LEU A N 1
ATOM 782 C CA . LEU A 1 98 ? -6.086 -2.316 -5.926 1 98.62 98 LEU A CA 1
ATOM 783 C C . LEU A 1 98 ? -7.012 -3.527 -5.914 1 98.62 98 LEU A C 1
ATOM 785 O O . LEU A 1 98 ? -7.656 -3.811 -4.902 1 98.62 98 LEU A O 1
ATOM 789 N N . GLY A 1 99 ? -6.992 -4.199 -6.941 1 97.38 99 GLY A N 1
ATOM 790 C CA . GLY A 1 99 ? -7.988 -5.254 -7.07 1 97.38 99 GLY A CA 1
ATOM 791 C C . GLY A 1 99 ? -9.414 -4.746 -6.945 1 97.38 99 GLY A C 1
ATOM 792 O O . GLY A 1 99 ? -9.742 -3.668 -7.449 1 97.38 99 GLY A O 1
ATOM 793 N N . GLU A 1 100 ? -10.297 -5.617 -6.43 1 96.12 100 GLU A N 1
ATOM 794 C CA . GLU A 1 100 ? -11.711 -5.273 -6.324 1 96.12 100 GLU A CA 1
ATOM 795 C C . GLU A 1 100 ? -12.023 -4.629 -4.977 1 96.12 100 GLU A C 1
ATOM 797 O O . GLU A 1 100 ? -13.039 -3.943 -4.832 1 96.12 100 GLU A O 1
ATOM 802 N N . ASP A 1 101 ? -11.094 -4.758 -4.066 1 98.12 101 ASP A N 1
ATOM 803 C CA . ASP A 1 101 ? -11.555 -4.551 -2.697 1 98.12 101 ASP A CA 1
ATOM 804 C C . ASP A 1 101 ? -10.789 -3.406 -2.033 1 98.12 101 ASP A C 1
ATOM 806 O O . ASP A 1 101 ? -11.203 -2.908 -0.981 1 98.12 101 ASP A O 1
ATOM 810 N N . TYR A 1 102 ? -9.703 -2.939 -2.611 1 98.88 102 TYR A N 1
ATOM 811 C CA . TYR A 1 102 ? -8.859 -1.998 -1.887 1 98.88 102 TYR A CA 1
ATOM 812 C C . TYR A 1 102 ? -8.664 -0.717 -2.688 1 98.88 102 TYR A C 1
ATOM 814 O O . TYR A 1 102 ? -8.711 -0.733 -3.92 1 98.88 102 TYR A O 1
ATOM 822 N N . V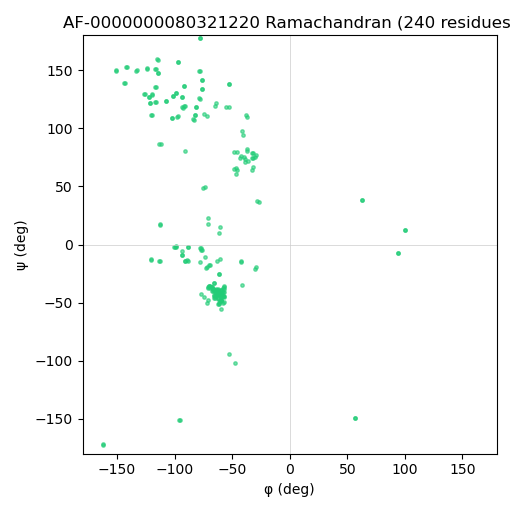AL A 1 103 ? -8.453 0.377 -1.936 1 98.94 103 VAL A N 1
ATOM 823 C CA . VAL A 1 103 ? -8.047 1.674 -2.465 1 98.94 103 VAL A CA 1
ATOM 824 C C . VAL A 1 103 ? -6.789 2.154 -1.737 1 98.94 103 VAL A C 1
ATOM 826 O O . VAL A 1 103 ? -6.723 2.109 -0.507 1 98.94 103 VAL A O 1
ATOM 829 N N . ILE A 1 104 ? -5.781 2.551 -2.473 1 99 104 ILE A N 1
ATOM 830 C CA . ILE A 1 104 ? -4.555 3.082 -1.887 1 99 104 ILE A CA 1
ATOM 831 C C . ILE A 1 104 ? -4.551 4.605 -1.988 1 99 104 ILE A C 1
ATOM 833 O O . ILE A 1 104 ? -4.793 5.164 -3.061 1 99 104 ILE A O 1
ATOM 837 N N . ILE A 1 105 ? -4.332 5.281 -0.894 1 98.94 105 ILE A N 1
ATOM 838 C CA . ILE A 1 105 ? -4.223 6.738 -0.86 1 98.94 105 ILE A CA 1
ATOM 839 C C . ILE A 1 105 ? -2.869 7.141 -0.278 1 98.94 105 ILE A C 1
ATOM 841 O O . ILE A 1 105 ? -2.469 6.641 0.777 1 98.94 105 ILE A O 1
ATOM 845 N N . THR A 1 106 ? -2.16 7.938 -0.961 1 98.94 106 THR A N 1
ATOM 846 C CA . THR A 1 106 ? -0.823 8.328 -0.527 1 98.94 106 THR A CA 1
ATOM 847 C C . THR A 1 106 ? -0.758 9.828 -0.246 1 98.94 106 THR A C 1
ATOM 849 O O . THR A 1 106 ? -1.519 10.602 -0.825 1 98.94 106 THR A O 1
ATOM 852 N N . PRO A 1 107 ? 0.144 10.234 0.688 1 98.5 107 PRO A N 1
ATOM 853 C CA . PRO A 1 107 ? 0.413 11.656 0.909 1 98.5 107 PRO A CA 1
ATOM 854 C C . PRO A 1 107 ? 1.332 12.258 -0.153 1 98.5 107 PRO A C 1
ATOM 856 O O . PRO A 1 107 ? 1.76 11.555 -1.073 1 98.5 107 PRO A O 1
ATOM 859 N N . MET A 1 108 ? 1.539 13.531 -0.006 1 97 108 MET A N 1
ATOM 860 C CA . MET A 1 108 ? 2.494 14.211 -0.875 1 97 108 MET A CA 1
ATOM 861 C C . MET A 1 108 ? 3.844 13.5 -0.864 1 97 108 MET A C 1
ATOM 863 O O . MET A 1 108 ? 4.301 13.047 0.186 1 97 108 MET A O 1
ATOM 867 N N . GLY A 1 109 ? 4.469 13.352 -2.004 1 95.69 109 GLY A N 1
ATOM 868 C CA . GLY A 1 109 ? 5.824 12.828 -2.08 1 95.69 109 GLY A CA 1
ATOM 869 C C . GLY A 1 109 ? 5.871 11.328 -2.328 1 95.69 109 GLY A C 1
ATOM 870 O O . GLY A 1 109 ? 6.949 10.758 -2.516 1 95.69 109 GLY A O 1
ATOM 871 N N . ILE A 1 110 ? 4.758 10.727 -2.291 1 98 110 ILE A N 1
ATOM 872 C CA . ILE A 1 110 ? 4.668 9.297 -2.592 1 98 110 ILE A CA 1
ATOM 873 C C . ILE A 1 110 ? 3.715 9.078 -3.764 1 98 110 ILE A C 1
ATOM 875 O O . ILE A 1 110 ? 2.547 9.469 -3.703 1 98 110 ILE A O 1
ATOM 879 N N . LYS A 1 111 ? 4.223 8.484 -4.773 1 98.44 111 LYS A N 1
ATOM 880 C CA . LYS A 1 111 ? 3.436 8.266 -5.98 1 98.44 111 LYS A CA 1
ATOM 881 C C . LYS A 1 111 ? 3.211 6.777 -6.23 1 98.44 111 LYS A C 1
ATOM 883 O O . LYS A 1 111 ? 3.904 5.934 -5.66 1 98.44 111 LYS A O 1
ATOM 888 N N . ILE A 1 112 ? 2.205 6.516 -7.004 1 98.88 112 ILE A N 1
ATOM 889 C CA . ILE A 1 112 ? 1.886 5.137 -7.355 1 98.88 112 ILE A CA 1
ATOM 890 C C . ILE A 1 112 ? 2.258 4.875 -8.812 1 98.88 112 ILE A C 1
ATOM 892 O O . ILE A 1 112 ? 1.828 5.605 -9.711 1 98.88 112 ILE A O 1
ATOM 896 N N . ASP A 1 113 ? 3.084 3.889 -8.961 1 98.69 113 ASP A N 1
ATOM 897 C CA . ASP A 1 113 ? 3.432 3.461 -10.312 1 98.69 113 ASP A CA 1
ATOM 898 C C . ASP A 1 113 ? 2.355 2.545 -10.891 1 98.69 113 ASP A C 1
ATOM 900 O O . ASP A 1 113 ? 2.098 1.466 -10.352 1 98.69 113 ASP A O 1
ATOM 904 N N . ARG A 1 114 ? 1.763 2.955 -11.93 1 98.38 114 ARG A N 1
ATOM 905 C CA . ARG A 1 114 ? 0.625 2.227 -12.477 1 98.38 114 ARG A CA 1
ATOM 906 C C . ARG A 1 114 ? 1.085 1.15 -13.453 1 98.38 114 ARG A C 1
ATOM 908 O O . ARG A 1 114 ? 0.275 0.359 -13.938 1 98.38 114 ARG A O 1
ATOM 915 N N . ASN A 1 115 ? 2.385 1.06 -13.695 1 98 115 ASN A N 1
ATOM 916 C CA . ASN A 1 115 ? 2.943 -0.058 -14.453 1 98 115 ASN A CA 1
ATOM 917 C C . ASN A 1 115 ? 3.355 -1.204 -13.531 1 98 115 ASN A C 1
ATOM 919 O O . ASN A 1 115 ? 4.309 -1.076 -12.758 1 98 115 ASN A O 1
ATOM 923 N N . LYS A 1 116 ? 2.754 -2.291 -13.742 1 98.44 116 LYS A N 1
ATOM 924 C CA . LYS A 1 116 ? 2.982 -3.422 -12.852 1 98.44 116 LYS A CA 1
ATOM 925 C C . LYS A 1 116 ? 4.301 -4.117 -13.164 1 98.44 116 LYS A C 1
ATOM 927 O O . LYS A 1 116 ? 4.738 -4.137 -14.32 1 98.44 116 LYS A O 1
ATOM 932 N N . ILE A 1 117 ? 4.883 -4.676 -12.117 1 98.56 117 ILE A N 1
ATOM 933 C CA . ILE A 1 117 ? 6.004 -5.594 -12.273 1 98.56 117 ILE A CA 1
ATOM 934 C C . ILE A 1 117 ? 5.492 -6.969 -12.703 1 98.56 117 ILE A C 1
ATOM 936 O O . ILE A 1 117 ? 4.582 -7.52 -12.07 1 98.56 117 ILE A O 1
ATOM 940 N N . ARG A 1 118 ? 6.031 -7.426 -13.773 1 97.62 118 ARG A N 1
ATOM 941 C CA . ARG A 1 118 ? 5.695 -8.758 -14.273 1 97.62 118 ARG A CA 1
ATOM 942 C C . ARG A 1 118 ? 6.953 -9.539 -14.641 1 97.62 118 ARG A C 1
ATOM 944 O O . ARG A 1 118 ? 8 -8.945 -14.914 1 97.62 118 ARG A O 1
ATOM 951 N N . GLY A 1 119 ? 6.812 -10.891 -14.484 1 90.44 119 GLY A N 1
ATOM 952 C CA . GLY A 1 119 ? 7.93 -11.727 -14.891 1 90.44 119 GLY A CA 1
ATOM 953 C C . GLY A 1 119 ? 8.211 -11.672 -16.391 1 90.44 119 GLY A C 1
ATOM 954 O O . GLY A 1 119 ? 7.285 -11.516 -17.188 1 90.44 119 GLY A O 1
ATOM 955 N N . THR A 1 120 ? 9.414 -11.227 -16.719 1 77.94 120 THR A N 1
ATOM 956 C CA . THR A 1 120 ? 9.758 -11.281 -18.141 1 77.94 120 THR A CA 1
ATOM 957 C C . THR A 1 120 ? 10 -12.727 -18.578 1 77.94 120 THR A C 1
ATOM 959 O O . THR A 1 120 ? 10.461 -13.555 -17.781 1 77.94 120 THR A O 1
ATOM 962 N N . ARG A 1 121 ? 9.125 -13.305 -19.391 1 59.09 121 ARG A N 1
ATOM 963 C CA . ARG A 1 121 ? 9.414 -14.602 -19.984 1 59.09 121 ARG A CA 1
ATOM 964 C C . ARG A 1 121 ? 10.828 -14.648 -20.547 1 59.09 121 ARG A C 1
ATOM 966 O O . ARG A 1 121 ? 11.195 -13.836 -21.391 1 59.09 121 ARG A O 1
ATOM 973 N N . ARG A 1 122 ? 11.859 -14.859 -19.641 1 45.31 122 ARG A N 1
ATOM 974 C CA . ARG A 1 122 ? 13.016 -15.32 -20.406 1 45.31 122 ARG A CA 1
ATOM 975 C C . ARG A 1 122 ? 12.734 -16.656 -21.094 1 45.31 122 ARG A C 1
ATOM 977 O O . ARG A 1 122 ? 11.969 -17.469 -20.578 1 45.31 122 ARG A O 1
ATOM 984 N N . MET B 1 1 ? 58.062 56.031 -32.281 1 29.34 1 MET B N 1
ATOM 985 C CA . MET B 1 1 ? 56.719 55.688 -31.797 1 29.34 1 MET B CA 1
ATOM 986 C C . MET B 1 1 ? 56.719 54.344 -31.078 1 29.34 1 MET B C 1
ATOM 988 O O . MET B 1 1 ? 57.625 53.531 -31.281 1 29.34 1 MET B O 1
ATOM 992 N N . GLY B 1 2 ? 55.656 54.125 -29.859 1 39.53 2 GLY B N 1
ATOM 993 C CA . GLY B 1 2 ? 55.375 53.688 -28.5 1 39.53 2 GLY B CA 1
ATOM 994 C C . GLY B 1 2 ? 54.969 52.25 -28.391 1 39.53 2 GLY B C 1
ATOM 995 O O . GLY B 1 2 ? 53.906 51.875 -28.906 1 39.53 2 GLY B O 1
ATOM 996 N N . ILE B 1 3 ? 55.938 51.344 -28.406 1 56.94 3 ILE B N 1
ATOM 997 C CA . ILE B 1 3 ? 55.875 49.938 -28.031 1 56.94 3 ILE B CA 1
ATOM 998 C C . ILE B 1 3 ? 55.031 49.781 -26.766 1 56.94 3 ILE B C 1
ATOM 1000 O O . ILE B 1 3 ? 54.25 48.844 -26.641 1 56.94 3 ILE B O 1
ATOM 1004 N N . MET B 1 4 ? 55.156 50.781 -25.938 1 54.91 4 MET B N 1
ATOM 1005 C CA . MET B 1 4 ? 54.406 50.781 -24.688 1 54.91 4 MET B CA 1
ATOM 1006 C C . MET B 1 4 ? 52.906 50.719 -24.969 1 54.91 4 MET B C 1
ATOM 1008 O O . MET B 1 4 ? 52.125 50.125 -24.203 1 54.91 4 MET B O 1
ATOM 1012 N N . GLU B 1 5 ? 52.375 51.406 -26 1 52.19 5 GLU B N 1
ATOM 1013 C CA . GLU B 1 5 ? 50.938 51.375 -26.297 1 52.19 5 GLU B CA 1
ATOM 1014 C C . GLU B 1 5 ? 50.469 49.969 -26.594 1 52.19 5 GLU B C 1
ATOM 1016 O O . GLU B 1 5 ? 49.344 49.594 -26.203 1 52.19 5 GLU B O 1
ATOM 1021 N N . LYS B 1 6 ? 51.125 49.125 -27.344 1 53.94 6 LYS B N 1
ATOM 1022 C CA . LYS B 1 6 ? 50.688 47.781 -27.703 1 53.94 6 LYS B CA 1
ATOM 1023 C C . LYS B 1 6 ? 50.531 46.875 -26.484 1 53.94 6 LYS B C 1
ATOM 1025 O O . LYS B 1 6 ? 49.625 46.062 -26.406 1 53.94 6 LYS B O 1
ATOM 1030 N N . LEU B 1 7 ? 51.438 46.875 -25.469 1 53.22 7 LEU B N 1
ATOM 1031 C CA . LEU B 1 7 ? 51.312 46 -24.297 1 53.22 7 LEU B CA 1
ATOM 1032 C C . LEU B 1 7 ? 50.156 46.469 -23.391 1 53.22 7 LEU B C 1
ATOM 1034 O O . LEU B 1 7 ? 49.5 45.625 -22.766 1 53.22 7 LEU B O 1
ATOM 1038 N N . PHE B 1 8 ? 50.125 47.781 -23.047 1 53.06 8 PHE B N 1
ATOM 1039 C CA . PHE B 1 8 ? 49.094 48.25 -22.141 1 53.06 8 PHE B CA 1
ATOM 1040 C C . PHE B 1 8 ? 47.75 48.312 -22.844 1 53.06 8 PHE B C 1
ATOM 1042 O O . PHE B 1 8 ? 46.781 48.906 -22.328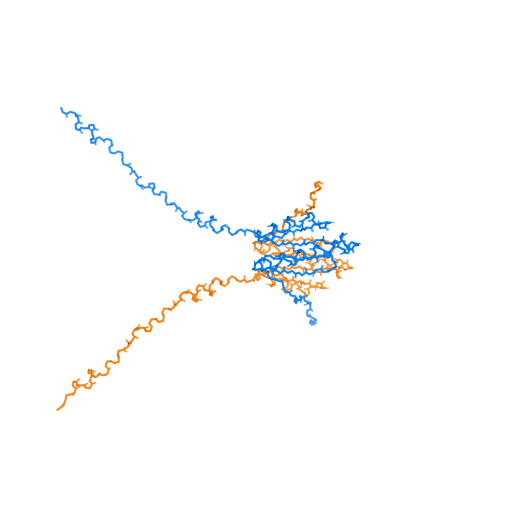 1 53.06 8 PHE B O 1
ATOM 1049 N N . GLY B 1 9 ? 47.656 48.156 -24.219 1 44.66 9 GLY B N 1
ATOM 1050 C CA . GLY B 1 9 ? 46.375 48.344 -24.875 1 44.66 9 GLY B CA 1
ATOM 1051 C C . GLY B 1 9 ? 45.25 47.625 -24.203 1 44.66 9 GLY B C 1
ATOM 1052 O O . GLY B 1 9 ? 44.219 48.219 -23.875 1 44.66 9 GLY B O 1
ATOM 1053 N N . LYS B 1 10 ? 44.812 46.438 -24.766 1 41.19 10 LYS B N 1
ATOM 1054 C CA . LYS B 1 10 ? 43.469 45.906 -24.656 1 41.19 10 LYS B CA 1
ATOM 1055 C C . LYS B 1 10 ? 43.219 45.312 -23.266 1 41.19 10 LYS B C 1
ATOM 1057 O O . LYS B 1 10 ? 43.656 44.188 -22.984 1 41.19 10 LYS B O 1
ATOM 1062 N N . GLN B 1 11 ? 43.531 46 -22.156 1 38.12 11 GLN B N 1
ATOM 1063 C CA . GLN B 1 11 ? 42.938 45.562 -20.891 1 38.12 11 GLN B CA 1
ATOM 1064 C C . GLN B 1 11 ? 41.438 45.281 -21.047 1 38.12 11 GLN B C 1
ATOM 1066 O O . GLN B 1 11 ? 40.656 46.219 -21.25 1 38.12 11 GLN B O 1
ATOM 1071 N N . GLU B 1 12 ? 41.062 44.344 -21.812 1 38.81 12 GLU B N 1
ATOM 1072 C CA . GLU B 1 12 ? 39.719 43.812 -21.75 1 38.81 12 GLU B CA 1
ATOM 1073 C C . GLU B 1 12 ? 39.25 43.688 -20.312 1 38.81 12 GLU B C 1
ATOM 1075 O O . GLU B 1 12 ? 39.906 43.094 -19.469 1 38.81 12 GLU B O 1
ATOM 1080 N N . ARG B 1 13 ? 38.531 44.688 -19.766 1 37 13 ARG B N 1
ATOM 1081 C CA . ARG B 1 13 ? 37.688 44.625 -18.562 1 37 13 ARG B CA 1
ATOM 1082 C C . ARG B 1 13 ? 36.969 43.281 -18.453 1 37 13 ARG B C 1
ATOM 1084 O O . ARG B 1 13 ? 36.156 42.938 -19.297 1 37 13 ARG B O 1
ATOM 1091 N N . VAL B 1 14 ? 37.719 42.281 -18.156 1 39.28 14 VAL B N 1
ATOM 1092 C CA . VAL B 1 14 ? 37.031 41.094 -17.688 1 39.28 14 VAL B CA 1
ATOM 1093 C C . VAL B 1 14 ? 35.938 41.5 -16.719 1 39.28 14 VAL B C 1
ATOM 1095 O O . VAL B 1 14 ? 36.188 42.156 -15.711 1 39.28 14 VAL B O 1
ATOM 1098 N N . ASN B 1 15 ? 34.812 42.031 -17.156 1 39.31 15 ASN B N 1
ATOM 1099 C CA . ASN B 1 15 ? 33.594 42.188 -16.344 1 39.31 15 ASN B CA 1
ATOM 1100 C C . ASN B 1 15 ? 33.406 41 -15.406 1 39.31 15 ASN B C 1
ATOM 1102 O O . ASN B 1 15 ? 33.188 39.875 -15.852 1 39.31 15 ASN B O 1
ATOM 1106 N N . VAL B 1 16 ? 34.125 41 -14.281 1 40.12 16 VAL B N 1
ATOM 1107 C CA . VAL B 1 16 ? 33.906 40.125 -13.133 1 40.12 16 VAL B CA 1
ATOM 1108 C C . VAL B 1 16 ? 32.438 40 -12.836 1 40.12 16 VAL B C 1
ATOM 1110 O O . VAL B 1 16 ? 32.031 39.281 -11.922 1 40.12 16 VAL B O 1
ATOM 1113 N N . ASP B 1 17 ? 31.656 40.938 -13.445 1 41.19 17 ASP B N 1
ATOM 1114 C CA . ASP B 1 17 ? 30.25 40.781 -13.055 1 41.19 17 ASP B CA 1
ATOM 1115 C C . ASP B 1 17 ? 29.703 39.406 -13.445 1 41.19 17 ASP B C 1
ATOM 1117 O O . ASP B 1 17 ? 28.516 39.125 -13.281 1 41.19 17 ASP B O 1
ATOM 1121 N N . GLU B 1 18 ? 30.484 38.719 -14.281 1 42.53 18 GLU B N 1
ATOM 1122 C CA . GLU B 1 18 ? 29.844 37.438 -14.57 1 42.53 18 GLU B CA 1
ATOM 1123 C C . GLU B 1 18 ? 29.891 36.531 -13.352 1 42.53 18 GLU B C 1
ATOM 1125 O O . GLU B 1 18 ? 30.781 35.688 -13.25 1 42.53 18 GLU B O 1
ATOM 1130 N N . TYR B 1 19 ? 30.125 37.031 -12.133 1 39.38 19 TYR B N 1
ATOM 1131 C CA . TYR B 1 19 ? 29.906 36.062 -11.062 1 39.38 19 TYR B CA 1
ATOM 1132 C C . TYR B 1 19 ? 28.562 35.344 -11.234 1 39.38 19 TYR B C 1
ATOM 1134 O O . TYR B 1 19 ? 27.516 36 -11.211 1 39.38 19 TYR B O 1
ATOM 1142 N N . GLU B 1 20 ? 28.516 34.625 -12.266 1 39.38 20 GLU B N 1
ATOM 1143 C CA . GLU B 1 20 ? 27.391 33.688 -12.18 1 39.38 20 GLU B CA 1
ATOM 1144 C C . GLU B 1 20 ? 27.234 33.156 -10.758 1 39.38 20 GLU B C 1
ATOM 1146 O O . GLU B 1 20 ? 28.141 32.531 -10.227 1 39.38 20 GLU B O 1
ATOM 1151 N N . GLU B 1 21 ? 26.734 34 -9.844 1 40.78 21 GLU B N 1
ATOM 1152 C CA . GLU B 1 21 ? 26.266 33.406 -8.594 1 40.78 21 GLU B CA 1
ATOM 1153 C C . GLU B 1 21 ? 25.719 32 -8.836 1 40.78 21 GLU B C 1
ATOM 1155 O O . GLU B 1 21 ? 24.812 31.812 -9.656 1 40.78 21 GLU B O 1
ATOM 1160 N N . LEU B 1 22 ? 26.672 31.078 -8.961 1 41.84 22 LEU B N 1
ATOM 1161 C CA . LEU B 1 22 ? 26.109 29.734 -8.812 1 41.84 22 LEU B CA 1
ATOM 1162 C C . LEU B 1 22 ? 24.938 29.734 -7.836 1 41.84 22 LEU B C 1
ATOM 1164 O O . LEU B 1 22 ? 25.078 30.203 -6.699 1 41.84 22 LEU B O 1
ATOM 1168 N N . ASP B 1 23 ? 23.906 30.438 -8.242 1 42.16 23 ASP B N 1
ATOM 1169 C CA . ASP B 1 23 ? 22.688 30.328 -7.449 1 42.16 23 ASP B CA 1
ATOM 1170 C C . ASP B 1 23 ? 22.547 28.938 -6.828 1 42.16 23 ASP B C 1
ATOM 1172 O O . ASP B 1 23 ? 22.391 27.953 -7.539 1 42.16 23 ASP B O 1
ATOM 1176 N N . LEU B 1 24 ? 23.391 28.734 -5.785 1 45.19 24 LEU B N 1
ATOM 1177 C CA . LEU B 1 24 ? 23.141 27.594 -4.898 1 45.19 24 LEU B CA 1
ATOM 1178 C C . LEU B 1 24 ? 21.656 27.266 -4.844 1 45.19 24 LEU B C 1
ATOM 1180 O O . LEU B 1 24 ? 21.266 26.219 -4.305 1 45.19 24 LEU B O 1
ATOM 1184 N N . SER B 1 25 ? 20.781 28.266 -5.238 1 45.88 25 SER B N 1
ATOM 1185 C CA . SER B 1 25 ? 19.359 27.938 -5.297 1 45.88 25 SER B CA 1
ATOM 1186 C C . SER B 1 25 ? 19.078 26.844 -6.32 1 45.88 25 SER B C 1
ATOM 1188 O O . SER B 1 25 ? 18.188 26.016 -6.133 1 45.88 25 SER B O 1
ATOM 1190 N N . GLU B 1 26 ? 19.859 26.953 -7.516 1 45.16 26 GLU B N 1
ATOM 1191 C CA . GLU B 1 26 ? 19.672 25.828 -8.422 1 45.16 26 GLU B CA 1
ATOM 1192 C C . GLU B 1 26 ? 20.172 24.516 -7.801 1 45.16 26 GLU B C 1
ATOM 1194 O O . GLU B 1 26 ? 19.641 23.453 -8.086 1 45.16 26 GLU B O 1
ATOM 1199 N N . PHE B 1 27 ? 21.391 24.547 -7.059 1 43.66 27 PHE B N 1
ATOM 1200 C CA . PHE B 1 27 ? 21.906 23.391 -6.348 1 43.66 27 PHE B CA 1
ATOM 1201 C C . PHE B 1 27 ? 21 23.016 -5.188 1 43.66 27 PHE B C 1
ATOM 1203 O O . PHE B 1 27 ? 20.859 21.828 -4.852 1 43.66 27 PHE B O 1
ATOM 1210 N N . GLU B 1 28 ? 20.453 24 -4.5 1 42.12 28 GLU B N 1
ATOM 1211 C CA . GLU B 1 28 ? 19.469 23.625 -3.48 1 42.12 28 GLU B CA 1
ATOM 1212 C C . GLU B 1 28 ? 18.281 22.891 -4.094 1 42.12 28 GLU B C 1
ATOM 1214 O O . GLU B 1 28 ? 17.672 22.031 -3.449 1 42.12 28 GLU B O 1
ATOM 1219 N N . ALA B 1 29 ? 17.75 23.375 -5.27 1 41.56 29 ALA B N 1
ATOM 1220 C CA . ALA B 1 29 ? 16.609 22.703 -5.887 1 41.56 29 ALA B CA 1
ATOM 1221 C C . ALA B 1 29 ? 16.984 21.281 -6.316 1 41.56 29 ALA B C 1
ATOM 1223 O O . ALA B 1 29 ? 16.156 20.359 -6.234 1 41.56 29 ALA B O 1
ATOM 1224 N N . GLU B 1 30 ? 18.156 21.078 -6.84 1 41.66 30 GLU B N 1
ATOM 1225 C CA . GLU B 1 30 ? 18.562 19.734 -7.242 1 41.66 30 GLU B CA 1
ATOM 1226 C C . GLU B 1 30 ? 18.891 18.875 -6.027 1 41.66 30 GLU B C 1
ATOM 1228 O O . GLU B 1 30 ? 18.797 17.641 -6.082 1 41.66 30 GLU B O 1
ATOM 1233 N N . LEU B 1 31 ? 19.625 19.375 -5.066 1 41.97 31 LEU B N 1
ATOM 1234 C CA . LEU B 1 31 ? 20.031 18.562 -3.93 1 41.97 31 LEU B CA 1
ATOM 1235 C C . LEU B 1 31 ? 18.812 18.031 -3.178 1 41.97 31 LEU B C 1
ATOM 1237 O O . LEU B 1 31 ? 18.906 17.047 -2.443 1 41.97 31 LEU B O 1
ATOM 1241 N N . GLU B 1 32 ? 17.953 19.031 -2.777 1 42.81 32 GLU B N 1
ATOM 1242 C CA . GLU B 1 32 ? 16.844 18.312 -2.158 1 42.81 32 GLU B CA 1
ATOM 1243 C C . GLU B 1 32 ? 16.172 17.375 -3.156 1 42.81 32 GLU B C 1
ATOM 1245 O O . GLU B 1 32 ? 15.125 17.719 -3.725 1 42.81 32 GLU B O 1
ATOM 1250 N N . GLY B 1 33 ? 16.672 17.062 -4.211 1 46.97 33 GLY B N 1
ATOM 1251 C CA . GLY B 1 33 ? 16.078 16.016 -5.039 1 46.97 33 GLY B CA 1
ATOM 1252 C C . GLY B 1 33 ? 15.289 14.992 -4.246 1 46.97 33 GLY B C 1
ATOM 1253 O O . GLY B 1 33 ? 15.805 13.938 -3.879 1 46.97 33 GLY B O 1
ATOM 1254 N N . ASP B 1 34 ? 14.641 15.398 -3.281 1 54.25 34 ASP B N 1
ATOM 1255 C CA . ASP B 1 34 ? 13.781 14.492 -2.523 1 54.25 34 ASP B CA 1
ATOM 1256 C C . ASP B 1 34 ? 13.234 13.383 -3.414 1 54.25 34 ASP B C 1
ATOM 1258 O O . ASP B 1 34 ? 12.438 13.641 -4.32 1 54.25 34 ASP B O 1
ATOM 1262 N N . SER B 1 35 ? 14.117 12.43 -3.711 1 69.5 35 SER B N 1
ATOM 1263 C CA . SER B 1 35 ? 13.758 11.266 -4.512 1 69.5 35 SER B CA 1
ATOM 1264 C C . SER B 1 35 ? 12.352 10.781 -4.176 1 69.5 35 SER B C 1
ATOM 1266 O O . SER B 1 35 ? 12.008 10.617 -3.004 1 69.5 35 SER B O 1
ATOM 1268 N N . GLU B 1 36 ? 11.523 10.945 -5.098 1 90.56 36 GLU B N 1
ATOM 1269 C CA . GLU B 1 36 ? 10.125 10.531 -5.031 1 90.56 36 GLU B CA 1
ATOM 1270 C C . GLU B 1 36 ? 10.008 9.039 -4.711 1 90.56 36 GLU B C 1
ATOM 1272 O O . GLU B 1 36 ? 10.766 8.227 -5.238 1 90.56 36 GLU B O 1
ATOM 1277 N N . THR B 1 37 ? 9.398 8.656 -3.594 1 97.12 37 THR B N 1
ATOM 1278 C CA . THR B 1 37 ? 9.078 7.273 -3.248 1 97.12 37 THR B CA 1
ATOM 1279 C C . THR B 1 37 ? 7.863 6.785 -4.039 1 97.12 37 THR B C 1
ATOM 1281 O O . THR B 1 37 ? 6.887 7.52 -4.199 1 97.12 37 THR B O 1
ATOM 1284 N N . TYR B 1 38 ? 7.965 5.566 -4.613 1 98.56 38 TYR B N 1
ATOM 1285 C CA . TYR B 1 38 ? 6.855 5.008 -5.375 1 98.56 38 TYR B CA 1
ATOM 1286 C C . TYR B 1 38 ? 6.285 3.771 -4.688 1 98.56 38 TYR B C 1
ATOM 1288 O O . TYR B 1 38 ? 7.012 3.047 -4 1 98.56 38 TYR B O 1
ATOM 1296 N N . ILE B 1 39 ? 5 3.596 -4.855 1 98.94 39 ILE B N 1
ATOM 1297 C CA . ILE B 1 39 ? 4.379 2.293 -4.66 1 98.94 39 ILE B CA 1
ATOM 1298 C C . ILE B 1 39 ? 4.301 1.55 -5.992 1 98.94 39 ILE B C 1
ATOM 1300 O O . ILE B 1 39 ? 3.773 2.076 -6.973 1 98.94 39 ILE B O 1
ATOM 1304 N N . LYS B 1 40 ? 4.812 0.352 -5.984 1 98.88 40 LYS B N 1
ATOM 1305 C CA . LYS B 1 40 ? 4.781 -0.519 -7.156 1 98.88 40 LYS B CA 1
ATOM 1306 C C . LYS B 1 40 ? 3.951 -1.771 -6.891 1 98.88 40 LYS B C 1
ATOM 1308 O O . LYS B 1 40 ? 4.09 -2.4 -5.84 1 98.88 40 LYS B O 1
ATOM 1313 N N . VAL B 1 41 ? 3.127 -2.076 -7.891 1 98.94 41 VAL B N 1
ATOM 1314 C CA . VAL B 1 41 ? 2.385 -3.328 -7.793 1 98.94 41 VAL B CA 1
ATOM 1315 C C . VAL B 1 41 ? 3.08 -4.406 -8.625 1 98.94 41 VAL B C 1
ATOM 1317 O O . VAL B 1 41 ? 3.445 -4.176 -9.773 1 98.94 41 VAL B O 1
ATOM 1320 N N . ALA B 1 42 ? 3.297 -5.57 -7.988 1 98.94 42 ALA B N 1
ATOM 1321 C CA . ALA B 1 42 ? 3.938 -6.688 -8.672 1 98.94 42 ALA B CA 1
ATOM 1322 C C . ALA B 1 42 ? 2.99 -7.879 -8.781 1 98.94 42 ALA B C 1
ATOM 1324 O O . ALA B 1 42 ? 2.445 -8.344 -7.777 1 98.94 42 ALA B O 1
ATOM 1325 N N . GLU B 1 43 ? 2.764 -8.297 -9.984 1 98.88 43 GLU B N 1
ATOM 1326 C CA . GLU B 1 43 ? 2.074 -9.562 -10.203 1 98.88 43 GLU B CA 1
ATOM 1327 C C . GLU B 1 43 ? 3.047 -10.742 -10.141 1 98.88 43 GLU B C 1
ATOM 1329 O O . GLU B 1 43 ? 3.818 -10.969 -11.07 1 98.88 43 GLU B O 1
ATOM 1334 N N . ILE B 1 44 ? 2.967 -11.539 -9.039 1 98.81 44 ILE B N 1
ATOM 1335 C CA . ILE B 1 44 ? 3.941 -12.594 -8.805 1 98.81 44 ILE B CA 1
ATOM 1336 C C . ILE B 1 44 ? 3.371 -13.938 -9.273 1 98.81 44 ILE B C 1
ATOM 1338 O O . ILE B 1 44 ? 2.418 -14.445 -8.688 1 98.81 44 ILE B O 1
ATOM 1342 N N . THR B 1 45 ? 3.939 -14.422 -10.344 1 98.12 45 THR B N 1
ATOM 1343 C CA . THR B 1 45 ? 3.49 -15.711 -10.859 1 98.12 45 THR B CA 1
ATOM 1344 C C . THR B 1 45 ? 4.578 -16.766 -10.703 1 98.12 45 THR B C 1
ATOM 1346 O O . THR B 1 45 ? 4.316 -17.953 -10.852 1 98.12 45 THR B O 1
ATOM 1349 N N . SER B 1 46 ? 5.742 -16.328 -10.43 1 97.25 46 SER B N 1
ATOM 1350 C CA . SER B 1 46 ? 6.91 -17.188 -10.227 1 97.25 46 SER B CA 1
ATOM 1351 C C . SER B 1 46 ? 8.023 -16.422 -9.508 1 97.25 46 SER B C 1
ATOM 1353 O O . SER B 1 46 ? 7.82 -15.305 -9.039 1 97.25 46 SER B O 1
ATOM 1355 N N . LEU B 1 47 ? 9.188 -17.062 -9.43 1 97.94 47 LEU B N 1
ATOM 1356 C CA . LEU B 1 47 ? 10.359 -16.453 -8.812 1 97.94 47 LEU B CA 1
ATOM 1357 C C . LEU B 1 47 ? 10.992 -15.43 -9.742 1 97.94 47 LEU B C 1
ATOM 1359 O O . LEU B 1 47 ? 11.836 -14.633 -9.32 1 97.94 47 LEU B O 1
ATOM 1363 N N . ASN B 1 48 ? 10.484 -15.305 -10.961 1 97.81 48 ASN B N 1
ATOM 1364 C CA . ASN B 1 48 ? 11.094 -14.453 -11.969 1 97.81 48 ASN B CA 1
ATOM 1365 C C . ASN B 1 48 ? 10.883 -12.977 -11.664 1 97.81 48 ASN B C 1
ATOM 1367 O O . ASN B 1 48 ? 11.594 -12.117 -12.18 1 97.81 48 ASN B O 1
ATOM 1371 N N . GLU B 1 49 ? 9.906 -12.734 -10.852 1 98.56 49 GLU B N 1
ATOM 1372 C CA . GLU B 1 49 ? 9.617 -11.336 -10.539 1 98.56 49 GLU B CA 1
ATOM 1373 C C . GLU B 1 49 ? 10.445 -10.859 -9.352 1 98.56 49 GLU B C 1
ATOM 1375 O O . GLU B 1 49 ? 10.562 -9.648 -9.117 1 98.56 49 GLU B O 1
ATOM 1380 N N . ILE B 1 50 ? 11.062 -11.727 -8.602 1 98.75 50 ILE B N 1
ATOM 1381 C CA . ILE B 1 50 ? 11.648 -11.422 -7.301 1 98.75 50 ILE B CA 1
ATOM 1382 C C . ILE B 1 50 ? 12.836 -10.484 -7.477 1 98.75 50 ILE B C 1
ATOM 1384 O O . ILE B 1 50 ? 13.016 -9.539 -6.703 1 98.75 50 ILE B O 1
ATOM 1388 N N . PRO B 1 51 ? 13.664 -10.617 -8.547 1 98.62 51 PRO B N 1
ATOM 1389 C CA . PRO B 1 51 ? 14.781 -9.68 -8.711 1 98.62 51 PRO B CA 1
ATOM 1390 C C . PRO B 1 51 ? 14.32 -8.234 -8.891 1 98.62 51 PRO B C 1
ATOM 1392 O O . PRO B 1 51 ? 14.914 -7.316 -8.312 1 98.62 51 PRO B O 1
ATOM 1395 N N . GLU B 1 52 ? 13.281 -8.07 -9.656 1 98.75 52 GLU B N 1
ATOM 1396 C CA . GLU B 1 52 ? 12.773 -6.719 -9.844 1 98.75 52 GLU B CA 1
ATOM 1397 C C . GLU B 1 52 ? 12.141 -6.176 -8.562 1 98.75 52 GLU B C 1
ATOM 1399 O O . GLU B 1 52 ? 12.289 -4.996 -8.25 1 98.75 52 GLU B O 1
ATOM 1404 N N . VAL B 1 53 ? 11.461 -7.02 -7.805 1 98.88 53 VAL B N 1
ATOM 1405 C CA . VAL B 1 53 ? 10.914 -6.621 -6.512 1 98.88 53 VAL B CA 1
ATOM 1406 C C . VAL B 1 53 ? 12.039 -6.168 -5.59 1 98.88 53 VAL B C 1
ATOM 1408 O O . VAL B 1 53 ? 11.945 -5.113 -4.953 1 98.88 53 VAL B O 1
ATOM 1411 N N . ARG B 1 54 ? 13.094 -6.883 -5.555 1 98.88 54 ARG B N 1
ATOM 1412 C CA . ARG B 1 54 ? 14.258 -6.555 -4.742 1 98.88 54 ARG B CA 1
ATOM 1413 C C . ARG B 1 54 ? 14.828 -5.191 -5.125 1 98.88 54 ARG B C 1
ATOM 1415 O O . ARG B 1 54 ? 15.062 -4.348 -4.262 1 98.88 54 ARG B O 1
ATOM 1422 N N . ARG B 1 55 ? 14.992 -5.055 -6.418 1 98.81 55 ARG B N 1
ATOM 1423 C CA . ARG B 1 55 ? 15.539 -3.793 -6.898 1 98.81 55 ARG B CA 1
ATOM 1424 C C . ARG B 1 55 ? 14.688 -2.615 -6.438 1 98.81 55 ARG B C 1
ATOM 1426 O O . ARG B 1 55 ? 15.219 -1.616 -5.945 1 98.81 55 ARG B O 1
ATOM 1433 N N . GLN B 1 56 ? 13.406 -2.762 -6.566 1 98.69 56 GLN B N 1
ATOM 1434 C CA . GLN B 1 56 ? 12.5 -1.674 -6.223 1 98.69 56 GLN B CA 1
ATOM 1435 C C . GLN B 1 56 ? 12.57 -1.351 -4.73 1 98.69 56 GLN B C 1
ATOM 1437 O O . GLN B 1 56 ? 12.609 -0.181 -4.348 1 98.69 56 GLN B O 1
ATOM 1442 N N . VAL B 1 57 ? 12.57 -2.316 -3.902 1 98.81 57 VAL B N 1
ATOM 1443 C CA . VAL B 1 57 ? 12.578 -2.092 -2.461 1 98.81 57 VAL B CA 1
ATOM 1444 C C . VAL B 1 57 ? 13.93 -1.519 -2.031 1 98.81 57 VAL B C 1
ATOM 1446 O O . VAL B 1 57 ? 13.984 -0.609 -1.201 1 98.81 57 VAL B O 1
ATOM 1449 N N . TYR B 1 58 ? 14.992 -1.926 -2.633 1 98.5 58 TYR B N 1
ATOM 1450 C CA . TYR B 1 58 ? 16.312 -1.38 -2.35 1 98.5 58 TYR B CA 1
ATOM 1451 C C . TYR B 1 58 ? 16.406 0.084 -2.766 1 98.5 58 TYR B C 1
ATOM 1453 O O . TYR B 1 58 ? 17.109 0.875 -2.135 1 98.5 58 TYR B O 1
ATOM 1461 N N . ASP B 1 59 ? 15.68 0.343 -3.834 1 97.62 59 ASP B N 1
ATOM 1462 C CA . ASP B 1 59 ? 15.695 1.703 -4.363 1 97.62 59 ASP B CA 1
ATOM 1463 C C . ASP B 1 59 ? 14.82 2.631 -3.52 1 97.62 59 ASP B C 1
ATOM 1465 O O . ASP B 1 59 ? 14.688 3.814 -3.834 1 97.62 59 ASP B O 1
ATOM 1469 N N . GLY B 1 60 ? 14.133 2.102 -2.492 1 97.75 60 GLY B N 1
ATOM 1470 C CA . GLY B 1 60 ? 13.383 2.938 -1.565 1 97.75 60 GLY B CA 1
ATOM 1471 C C . GLY B 1 60 ? 11.891 2.965 -1.855 1 97.75 60 GLY B C 1
ATOM 1472 O O . GLY B 1 60 ? 11.164 3.783 -1.294 1 97.75 60 GLY B O 1
ATOM 1473 N N . ASN B 1 61 ? 11.492 2.02 -2.742 1 98.62 61 ASN B N 1
ATOM 1474 C CA . ASN B 1 61 ? 10.086 1.96 -3.117 1 98.62 61 ASN B CA 1
ATOM 1475 C C . ASN B 1 61 ? 9.328 0.909 -2.305 1 98.62 61 ASN B C 1
ATOM 1477 O O . ASN B 1 61 ? 9.945 0.009 -1.728 1 98.62 61 ASN B O 1
ATOM 1481 N N . ILE B 1 62 ? 8.062 1.118 -2.252 1 98.94 62 ILE B N 1
ATOM 1482 C CA . ILE B 1 62 ? 7.141 0.159 -1.647 1 98.94 62 ILE B CA 1
ATOM 1483 C C . ILE B 1 62 ? 6.617 -0.796 -2.717 1 98.94 62 ILE B C 1
ATOM 1485 O O . ILE B 1 62 ? 6.281 -0.373 -3.824 1 98.94 62 ILE B O 1
ATOM 1489 N N . VAL B 1 63 ? 6.578 -2.078 -2.367 1 99 63 VAL B N 1
ATOM 1490 C CA . VAL B 1 63 ? 6.016 -3.027 -3.32 1 99 63 VAL B CA 1
ATOM 1491 C C . VAL B 1 63 ? 4.801 -3.719 -2.707 1 99 63 VAL B C 1
ATOM 1493 O O . VAL B 1 63 ? 4.852 -4.176 -1.562 1 99 63 VAL B O 1
ATOM 1496 N N . ILE B 1 64 ? 3.713 -3.705 -3.445 1 99 64 ILE B N 1
ATOM 1497 C CA . ILE B 1 64 ? 2.555 -4.547 -3.16 1 99 64 ILE B CA 1
ATOM 1498 C C . ILE B 1 64 ? 2.537 -5.738 -4.117 1 99 64 ILE B C 1
ATOM 1500 O O . ILE B 1 64 ? 2.238 -5.586 -5.305 1 99 64 ILE B O 1
ATOM 1504 N N . ALA B 1 65 ? 2.824 -6.91 -3.586 1 98.94 65 ALA B N 1
ATOM 1505 C CA . ALA B 1 65 ? 2.932 -8.133 -4.375 1 98.94 65 ALA B CA 1
ATOM 1506 C C . ALA B 1 65 ? 1.604 -8.883 -4.41 1 98.94 65 ALA B C 1
ATOM 1508 O O . ALA B 1 65 ? 1.068 -9.258 -3.361 1 98.94 65 ALA B O 1
ATOM 1509 N N . ASP B 1 66 ? 1.086 -9.008 -5.586 1 98.88 66 ASP B N 1
ATOM 1510 C CA . ASP B 1 66 ? -0.073 -9.859 -5.836 1 98.88 66 ASP B CA 1
ATOM 1511 C C . ASP B 1 66 ? 0.344 -11.32 -6 1 98.88 66 ASP B C 1
ATOM 1513 O O . ASP B 1 66 ? 0.936 -11.688 -7.012 1 98.88 66 ASP B O 1
ATOM 1517 N N . VAL B 1 67 ? -0.053 -12.148 -4.996 1 98.75 67 VAL B N 1
ATOM 1518 C CA . VAL B 1 67 ? 0.397 -13.539 -5.02 1 98.75 67 VAL B CA 1
ATOM 1519 C C . VAL B 1 67 ? -0.793 -14.461 -5.258 1 98.75 67 VAL B C 1
ATOM 1521 O O . VAL B 1 67 ? -0.708 -15.672 -5.016 1 98.75 67 VAL B O 1
ATOM 1524 N N . ALA B 1 68 ? -1.89 -13.938 -5.73 1 98.31 68 ALA B N 1
ATOM 1525 C CA . ALA B 1 68 ? -3.111 -14.703 -5.941 1 98.31 68 ALA B CA 1
ATOM 1526 C C . 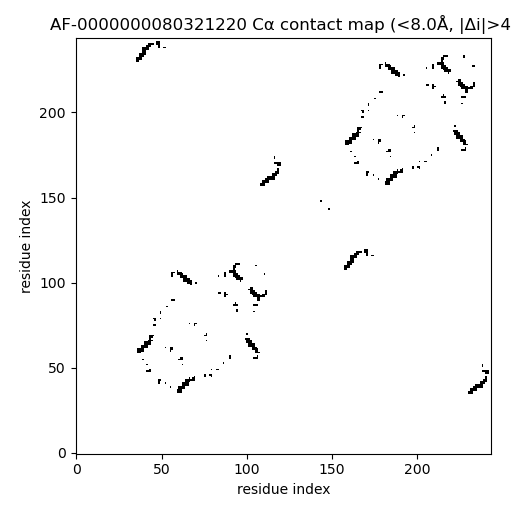ALA B 1 68 ? -2.859 -15.891 -6.863 1 98.31 68 ALA B C 1
ATOM 1528 O O . ALA B 1 68 ? -3.4 -16.984 -6.648 1 98.31 68 ALA B O 1
ATOM 1529 N N . PHE B 1 69 ? -2.01 -15.711 -7.82 1 97.38 69 PHE B N 1
ATOM 1530 C CA . PHE B 1 69 ? -1.767 -16.734 -8.836 1 97.38 69 PHE B CA 1
ATOM 1531 C C . PHE B 1 69 ? -1.032 -17.922 -8.234 1 97.38 69 PHE B C 1
ATOM 1533 O O . PHE B 1 69 ? -1.062 -19.016 -8.789 1 97.38 69 PHE B O 1
ATOM 1540 N N . LEU B 1 70 ? -0.457 -17.688 -7.121 1 98.38 70 LEU B N 1
ATOM 1541 C CA . LEU B 1 70 ? 0.41 -18.734 -6.562 1 98.38 70 LEU B CA 1
ATOM 1542 C C . LEU B 1 70 ? -0.323 -19.531 -5.5 1 98.38 70 LEU B C 1
ATOM 1544 O O . LEU B 1 70 ? 0.229 -20.5 -4.953 1 98.38 70 LEU B O 1
ATOM 1548 N N . LYS B 1 71 ? -1.523 -19.141 -5.273 1 96.94 71 LYS B N 1
ATOM 1549 C CA . LYS B 1 71 ? -2.238 -19.75 -4.152 1 96.94 71 LYS B CA 1
ATOM 15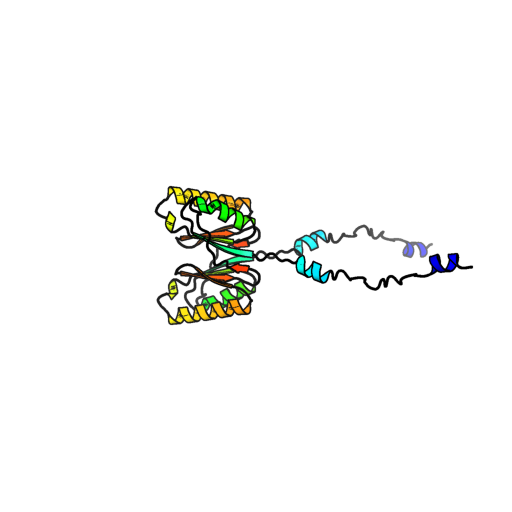50 C C . LYS B 1 71 ? -2.406 -21.25 -4.348 1 96.94 71 LYS B C 1
ATOM 1552 O O . LYS B 1 71 ? -2.52 -22 -3.375 1 96.94 71 LYS B O 1
ATOM 1557 N N . HIS B 1 72 ? -2.393 -21.703 -5.551 1 96.56 72 HIS B N 1
ATOM 1558 C CA . HIS B 1 72 ? -2.572 -23.125 -5.836 1 96.56 72 HIS B CA 1
ATOM 1559 C C . HIS B 1 72 ? -1.229 -23.828 -5.934 1 96.56 72 HIS B C 1
ATOM 1561 O O . HIS B 1 72 ? -1.183 -25.062 -6.094 1 96.56 72 HIS B O 1
ATOM 1567 N N . ASP B 1 73 ? -0.193 -23.188 -5.941 1 97.75 73 ASP B N 1
ATOM 1568 C CA . ASP B 1 73 ? 1.17 -23.719 -5.914 1 97.75 73 ASP B CA 1
ATOM 1569 C C . ASP B 1 73 ? 1.868 -23.359 -4.605 1 97.75 73 ASP B C 1
ATOM 1571 O O . ASP B 1 73 ? 2.715 -22.469 -4.566 1 97.75 73 ASP B O 1
ATOM 1575 N N . LYS B 1 74 ? 1.682 -24.156 -3.648 1 97.31 74 LYS B N 1
ATOM 1576 C CA . LYS B 1 74 ? 2.105 -23.859 -2.281 1 97.31 74 LYS B CA 1
ATOM 1577 C C . LYS B 1 74 ? 3.625 -23.797 -2.178 1 97.31 74 LYS B C 1
ATOM 1579 O O . LYS B 1 74 ? 4.168 -22.984 -1.439 1 97.31 74 LYS B O 1
ATOM 1584 N N . LEU B 1 75 ? 4.258 -24.656 -2.869 1 98.19 75 LEU B N 1
ATOM 1585 C CA . LEU B 1 75 ? 5.719 -24.688 -2.82 1 98.19 75 LEU B CA 1
ATOM 1586 C C . LEU B 1 75 ? 6.305 -23.375 -3.326 1 98.19 75 LEU B C 1
ATOM 1588 O O . LEU B 1 75 ? 7.145 -22.766 -2.66 1 98.19 75 LEU B O 1
ATOM 1592 N N . THR B 1 76 ? 5.84 -22.969 -4.527 1 98.38 76 THR B N 1
ATOM 1593 C CA . THR B 1 76 ? 6.32 -21.703 -5.094 1 98.38 76 THR B CA 1
ATOM 1594 C C . THR B 1 76 ? 5.941 -20.531 -4.199 1 98.38 76 THR B C 1
ATOM 1596 O O . THR B 1 76 ? 6.746 -19.625 -3.988 1 98.38 76 THR B O 1
ATOM 1599 N N . LEU B 1 77 ? 4.773 -20.5 -3.695 1 98.62 77 LEU B N 1
ATOM 1600 C CA . LEU B 1 77 ? 4.32 -19.438 -2.807 1 98.62 77 LEU B CA 1
ATOM 1601 C C . LEU B 1 77 ? 5.215 -19.344 -1.577 1 98.62 77 LEU B C 1
ATOM 1603 O O . LEU B 1 77 ? 5.648 -18.25 -1.205 1 98.62 77 LEU B O 1
ATOM 1607 N N . ASP B 1 78 ? 5.535 -20.469 -1.027 1 98.62 78 ASP B N 1
ATOM 1608 C CA . ASP B 1 78 ? 6.387 -20.5 0.158 1 98.62 78 ASP B CA 1
ATOM 1609 C C . ASP B 1 78 ? 7.766 -19.922 -0.141 1 98.62 78 ASP B C 1
ATOM 1611 O O . ASP B 1 78 ? 8.32 -19.172 0.669 1 98.62 78 ASP B O 1
ATOM 1615 N N . ARG B 1 79 ? 8.273 -20.281 -1.267 1 98.81 79 ARG B N 1
ATOM 1616 C CA . ARG B 1 79 ? 9.586 -19.781 -1.653 1 98.81 79 ARG B CA 1
ATOM 1617 C C . ARG B 1 79 ? 9.555 -18.281 -1.874 1 98.81 79 ARG B C 1
ATOM 1619 O O . ARG B 1 79 ? 10.461 -17.562 -1.437 1 98.81 79 ARG B O 1
ATOM 1626 N N . VAL B 1 80 ? 8.555 -17.891 -2.535 1 98.81 80 VAL B N 1
ATOM 1627 C CA . VAL B 1 80 ? 8.391 -16.453 -2.793 1 98.81 80 VAL B CA 1
ATOM 1628 C C . VAL B 1 80 ? 8.281 -15.703 -1.47 1 98.81 80 VAL B C 1
ATOM 1630 O O . VAL B 1 80 ? 8.953 -14.695 -1.267 1 98.81 80 VAL B O 1
ATOM 1633 N N . LEU B 1 81 ? 7.465 -16.172 -0.598 1 98.88 81 LEU B N 1
ATOM 1634 C CA . LEU B 1 81 ? 7.258 -15.5 0.682 1 98.88 81 LEU B CA 1
ATOM 1635 C C . LEU B 1 81 ? 8.547 -15.492 1.501 1 98.88 81 LEU B C 1
ATOM 1637 O O . LEU B 1 81 ? 8.836 -14.508 2.193 1 98.88 81 LEU B O 1
ATOM 1641 N N . LYS B 1 82 ? 9.25 -16.562 1.435 1 98.88 82 LYS B N 1
ATOM 1642 C CA . LYS B 1 82 ? 10.547 -16.625 2.109 1 98.88 82 LYS B CA 1
ATOM 1643 C C . LYS B 1 82 ? 11.492 -15.555 1.579 1 98.88 82 LYS B C 1
ATOM 1645 O O . LYS B 1 82 ? 12.141 -14.852 2.357 1 98.88 82 LYS B O 1
ATOM 1650 N N . ASP B 1 83 ? 11.594 -15.445 0.292 1 98.88 83 ASP B N 1
ATOM 1651 C CA . ASP B 1 83 ? 12.445 -14.445 -0.339 1 98.88 83 ASP B CA 1
ATOM 1652 C C . ASP B 1 83 ? 12.031 -13.031 0.064 1 98.88 83 ASP B C 1
ATOM 1654 O O . ASP B 1 83 ? 12.883 -12.188 0.342 1 98.88 83 ASP B O 1
ATOM 1658 N N . LEU B 1 84 ? 10.781 -12.82 0.089 1 98.94 84 LEU B N 1
ATOM 1659 C CA . LEU B 1 84 ? 10.281 -11.484 0.393 1 98.94 84 LEU B CA 1
ATOM 1660 C C . LEU B 1 84 ? 10.5 -11.141 1.862 1 98.94 84 LEU B C 1
ATOM 1662 O O . LEU B 1 84 ? 10.781 -9.992 2.201 1 98.94 84 LEU B O 1
ATOM 1666 N N . ARG B 1 85 ? 10.359 -12.086 2.709 1 98.94 85 ARG B N 1
ATOM 1667 C CA . ARG B 1 85 ? 10.664 -11.891 4.121 1 98.94 85 ARG B CA 1
ATOM 1668 C C . ARG B 1 85 ? 12.141 -11.555 4.316 1 98.94 85 ARG B C 1
ATOM 1670 O O . ARG B 1 85 ? 12.477 -10.641 5.074 1 98.94 85 ARG B O 1
ATOM 1677 N N . GLN B 1 86 ? 13 -12.312 3.662 1 98.94 86 GLN B N 1
ATOM 1678 C CA . GLN B 1 86 ? 14.43 -12.039 3.725 1 98.94 86 GLN B CA 1
ATOM 1679 C C . GLN B 1 86 ? 14.75 -10.641 3.211 1 98.94 86 GLN B C 1
ATOM 1681 O O . GLN B 1 86 ? 15.594 -9.938 3.781 1 98.94 86 GLN B O 1
ATOM 1686 N N . LEU B 1 87 ? 14.109 -10.25 2.139 1 98.94 87 LEU B N 1
ATOM 1687 C CA . LEU B 1 87 ? 14.281 -8.914 1.582 1 98.94 87 LEU B CA 1
ATOM 1688 C C . LEU B 1 87 ? 13.938 -7.848 2.613 1 98.94 87 LEU B C 1
ATOM 1690 O O . LEU B 1 87 ? 14.703 -6.902 2.814 1 98.94 87 LEU B O 1
ATOM 1694 N N . ALA B 1 88 ? 12.75 -7.973 3.27 1 98.94 88 ALA B N 1
ATOM 1695 C CA . ALA B 1 88 ? 12.336 -7 4.277 1 98.94 88 ALA B CA 1
ATOM 1696 C C . ALA B 1 88 ? 13.367 -6.895 5.398 1 98.94 88 ALA B C 1
ATOM 1698 O O . ALA B 1 88 ? 13.688 -5.797 5.855 1 98.94 88 ALA B O 1
ATOM 1699 N N . GLU B 1 89 ? 13.898 -7.969 5.809 1 98.81 89 GLU B N 1
ATOM 1700 C CA . GLU B 1 89 ? 14.93 -7.996 6.844 1 98.81 89 GLU B CA 1
ATOM 1701 C C . GLU B 1 89 ? 16.203 -7.309 6.367 1 98.81 89 GLU B C 1
ATOM 1703 O O . GLU B 1 89 ? 16.781 -6.484 7.082 1 98.81 89 GLU B O 1
ATOM 1708 N N . ASP B 1 90 ? 16.609 -7.621 5.172 1 98.75 90 ASP B N 1
ATOM 1709 C CA . ASP B 1 90 ? 17.859 -7.109 4.602 1 98.75 90 ASP B CA 1
ATOM 1710 C C . ASP B 1 90 ? 17.859 -5.582 4.586 1 98.75 90 ASP B C 1
ATOM 1712 O O . ASP B 1 90 ? 18.891 -4.961 4.863 1 98.75 90 ASP B O 1
ATOM 1716 N N . VAL B 1 91 ? 16.797 -4.973 4.328 1 98.19 91 VAL B N 1
ATOM 1717 C CA . VAL B 1 91 ? 16.766 -3.533 4.102 1 98.19 91 VAL B CA 1
ATOM 1718 C C . VAL B 1 91 ? 16.281 -2.818 5.355 1 98.19 91 VAL B C 1
ATOM 1720 O O . VAL B 1 91 ? 16.125 -1.596 5.359 1 98.19 91 VAL B O 1
ATOM 1723 N N . HIS B 1 92 ? 15.945 -3.641 6.359 1 98.12 92 HIS B N 1
ATOM 1724 C CA . HIS B 1 92 ? 15.367 -3.111 7.586 1 98.12 92 HIS B CA 1
ATOM 1725 C C . HIS B 1 92 ? 14.023 -2.438 7.316 1 98.12 92 HIS B C 1
ATOM 1727 O O . HIS B 1 92 ? 13.727 -1.38 7.879 1 98.12 92 HIS B O 1
ATOM 1733 N N . GLY B 1 93 ? 13.336 -3.135 6.395 1 98.69 93 GLY B N 1
ATOM 1734 C CA . GLY B 1 93 ? 11.984 -2.705 6.09 1 98.69 93 GLY B CA 1
ATOM 1735 C C . GLY B 1 93 ? 10.93 -3.465 6.867 1 98.69 93 GLY B C 1
ATOM 1736 O O . GLY B 1 93 ? 11.125 -3.799 8.039 1 98.69 93 GLY B O 1
ATOM 1737 N N . ASP B 1 94 ? 9.734 -3.59 6.262 1 98.88 94 ASP B N 1
ATOM 1738 C CA . ASP B 1 94 ? 8.594 -4.254 6.879 1 98.88 94 ASP B CA 1
ATOM 1739 C C . ASP B 1 94 ? 7.805 -5.062 5.848 1 98.88 94 ASP B C 1
ATOM 1741 O O . ASP B 1 94 ? 7.891 -4.793 4.645 1 98.88 94 ASP B O 1
ATOM 1745 N N . ILE B 1 95 ? 7.141 -6.105 6.348 1 98.94 95 ILE B N 1
ATOM 1746 C CA . ILE B 1 95 ? 6.359 -6.953 5.449 1 98.94 95 ILE B CA 1
ATOM 1747 C C . ILE B 1 95 ? 5.09 -7.414 6.156 1 98.94 95 ILE B C 1
ATOM 1749 O O . ILE B 1 95 ? 5.105 -7.711 7.352 1 98.94 95 ILE B O 1
ATOM 1753 N N . VAL B 1 96 ? 3.992 -7.41 5.414 1 98.81 96 VAL B N 1
ATOM 1754 C CA . VAL B 1 96 ? 2.742 -7.922 5.973 1 98.81 96 VAL B CA 1
ATOM 1755 C C . VAL B 1 96 ? 1.868 -8.477 4.852 1 98.81 96 VAL B C 1
ATOM 1757 O O . VAL B 1 96 ? 1.945 -8.023 3.707 1 98.81 96 VAL B O 1
ATOM 1760 N N . GLY B 1 97 ? 1.11 -9.461 5.211 1 98.69 97 GLY B N 1
ATOM 1761 C CA . GLY B 1 97 ? 0.039 -9.883 4.32 1 98.69 97 GLY B CA 1
ATOM 1762 C C . GLY B 1 97 ? -1.151 -8.945 4.336 1 98.69 97 GLY B C 1
ATOM 1763 O O . GLY B 1 97 ? -1.538 -8.438 5.391 1 98.69 97 GLY B O 1
ATOM 1764 N N . LEU B 1 98 ? -1.749 -8.727 3.178 1 98.62 98 LEU B N 1
ATOM 1765 C CA . LEU B 1 98 ? -2.977 -7.953 3.02 1 98.62 98 LEU B CA 1
ATOM 1766 C C . LEU B 1 98 ? -4.082 -8.805 2.406 1 98.62 98 LEU B C 1
ATOM 1768 O O . LEU B 1 98 ? -4.031 -9.133 1.22 1 98.62 98 LEU B O 1
ATOM 1772 N N . GLY B 1 99 ? -5.016 -9.062 3.172 1 97.38 99 GLY B N 1
ATOM 1773 C CA . GLY B 1 99 ? -6 -10.023 2.717 1 97.38 99 GLY B CA 1
ATOM 1774 C C . GLY B 1 99 ? -5.398 -11.367 2.344 1 97.38 99 GLY B C 1
ATOM 1775 O O . GLY B 1 99 ? -4.477 -11.844 3.01 1 97.38 99 GLY B O 1
ATOM 1776 N N . GLU B 1 100 ? -6.051 -12.047 1.369 1 96.19 100 GLU B N 1
ATOM 1777 C CA . GLU B 1 100 ? -5.617 -13.383 0.974 1 96.19 100 GLU B CA 1
ATOM 1778 C C . GLU B 1 100 ? -4.605 -13.32 -0.166 1 96.19 100 GLU B C 1
ATOM 1780 O O . GLU B 1 100 ? -3.848 -14.266 -0.385 1 96.19 100 GLU B O 1
ATOM 1785 N N . ASP B 1 101 ? -4.531 -12.164 -0.771 1 98.12 101 ASP B N 1
ATOM 1786 C CA . ASP B 1 101 ? -3.922 -12.219 -2.096 1 98.12 101 ASP B CA 1
ATOM 1787 C C . ASP B 1 101 ? -2.682 -11.336 -2.172 1 98.12 101 ASP B C 1
ATOM 1789 O O . ASP B 1 101 ? -1.89 -11.445 -3.109 1 98.12 101 ASP B O 1
ATOM 1793 N N . TYR B 1 102 ? -2.461 -10.461 -1.204 1 98.88 102 TYR B N 1
ATOM 1794 C CA . TYR B 1 102 ? -1.403 -9.469 -1.365 1 98.88 102 TYR B CA 1
ATOM 1795 C C . TYR B 1 102 ? -0.412 -9.539 -0.211 1 98.88 102 TYR B C 1
ATOM 1797 O O . TYR B 1 102 ? -0.768 -9.938 0.9 1 98.88 102 TYR B O 1
ATOM 1805 N N . VAL B 1 103 ? 0.837 -9.156 -0.534 1 98.94 103 VAL B N 1
ATOM 1806 C CA . VAL B 1 103 ? 1.908 -8.945 0.434 1 98.94 103 VAL B CA 1
ATOM 1807 C C . VAL B 1 103 ? 2.502 -7.551 0.254 1 98.94 103 VAL B C 1
ATOM 1809 O O . VAL B 1 103 ? 2.797 -7.137 -0.869 1 98.94 103 VAL B O 1
ATOM 1812 N N . ILE B 1 104 ? 2.619 -6.793 1.317 1 99 104 ILE B N 1
ATOM 1813 C CA . ILE B 1 104 ? 3.221 -5.465 1.271 1 99 104 ILE B CA 1
ATOM 1814 C C . ILE B 1 104 ? 4.656 -5.527 1.794 1 99 104 ILE B C 1
ATOM 1816 O O . ILE B 1 104 ? 4.906 -6.078 2.869 1 99 104 ILE B O 1
ATOM 1820 N N . ILE B 1 105 ? 5.586 -5.02 1.039 1 98.94 105 ILE B N 1
ATOM 1821 C CA . ILE B 1 105 ? 6.984 -4.941 1.449 1 98.94 105 ILE B CA 1
ATOM 1822 C C . ILE B 1 105 ? 7.453 -3.49 1.407 1 98.94 105 ILE B C 1
ATOM 1824 O O . ILE B 1 105 ? 7.25 -2.795 0.41 1 98.94 105 ILE B O 1
ATOM 1828 N N . THR B 1 106 ? 7.992 -3.021 2.455 1 98.94 106 THR B N 1
ATOM 1829 C CA . THR B 1 106 ? 8.406 -1.627 2.537 1 98.94 106 THR B CA 1
ATOM 1830 C C . THR B 1 106 ? 9.922 -1.525 2.715 1 98.94 106 THR B C 1
ATOM 1832 O O . THR B 1 106 ? 10.555 -2.439 3.25 1 98.94 106 THR B O 1
ATOM 1835 N N . PRO B 1 107 ? 10.516 -0.402 2.223 1 98.5 107 PRO B N 1
ATOM 1836 C CA . PRO B 1 107 ? 11.93 -0.118 2.492 1 98.5 107 PRO B CA 1
ATOM 1837 C C . PRO B 1 107 ? 12.156 0.445 3.895 1 98.5 107 PRO B C 1
ATOM 1839 O O . PRO B 1 107 ? 11.203 0.614 4.66 1 98.5 107 PRO B O 1
ATOM 1842 N N . MET B 1 108 ? 13.398 0.65 4.172 1 97 108 MET B N 1
ATOM 1843 C CA . MET B 1 108 ? 13.758 1.305 5.43 1 97 108 MET B CA 1
ATOM 1844 C C . MET B 1 108 ? 13.008 2.621 5.59 1 97 108 MET B C 1
ATOM 1846 O O . MET B 1 108 ? 12.836 3.369 4.625 1 97 108 MET B O 1
ATOM 1850 N N . GLY B 1 109 ? 12.516 2.904 6.773 1 95.75 109 GLY B N 1
ATOM 1851 C CA . GLY B 1 109 ? 11.914 4.195 7.074 1 95.75 109 GLY B CA 1
ATOM 1852 C C . GLY B 1 109 ? 10.406 4.211 6.895 1 95.75 109 GLY B C 1
ATOM 1853 O O . GLY B 1 109 ? 9.75 5.203 7.211 1 95.75 109 GLY B O 1
ATOM 1854 N N . ILE B 1 110 ? 9.906 3.16 6.375 1 98 110 ILE B N 1
ATOM 1855 C CA . ILE B 1 110 ? 8.461 3.025 6.227 1 98 110 ILE B CA 1
ATOM 1856 C C . ILE B 1 110 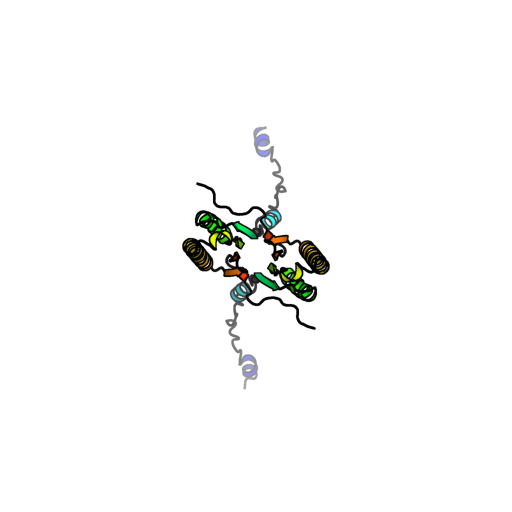? 7.977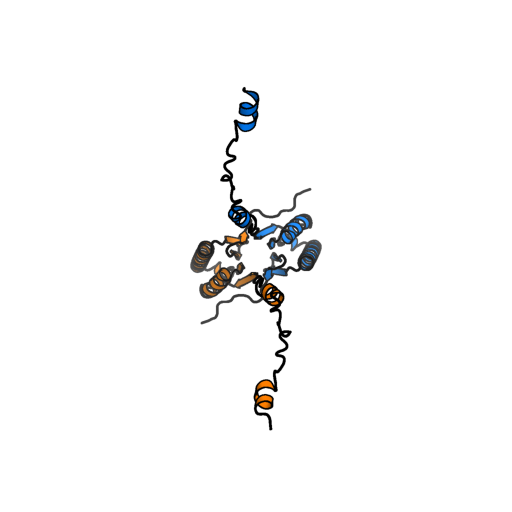 1.785 6.973 1 98 110 ILE B C 1
ATOM 1858 O O . ILE B 1 110 ? 8.43 0.672 6.703 1 98 110 ILE B O 1
ATOM 1862 N N . LYS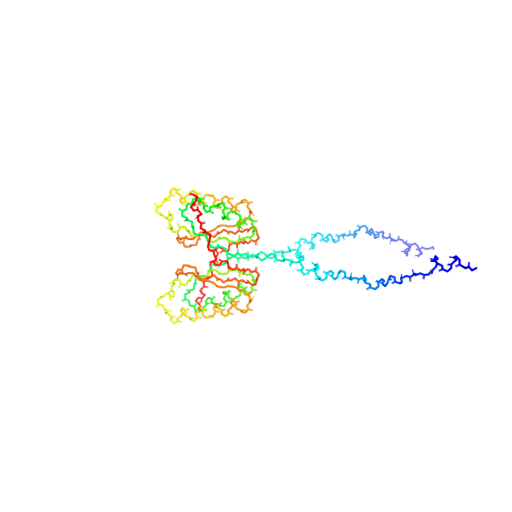 B 1 111 ? 7.102 2.002 7.879 1 98.44 111 LYS B N 1
ATOM 1863 C CA . LYS B 1 111 ? 6.602 0.909 8.711 1 98.44 111 LYS B CA 1
ATOM 1864 C C . LYS B 1 111 ? 5.117 0.662 8.453 1 98.44 111 LYS B C 1
ATOM 1866 O O . LYS B 1 111 ? 4.43 1.512 7.883 1 98.44 111 LYS B O 1
ATOM 1871 N N . ILE B 1 112 ? 4.719 -0.523 8.812 1 98.88 112 ILE B N 1
ATOM 1872 C CA . ILE B 1 112 ? 3.314 -0.891 8.656 1 98.88 112 ILE B CA 1
ATOM 1873 C C . ILE B 1 112 ? 2.641 -0.937 10.023 1 98.88 112 ILE B C 1
ATOM 1875 O O . ILE B 1 112 ? 3.115 -1.619 10.938 1 98.88 112 ILE B O 1
ATOM 1879 N N . ASP B 1 113 ? 1.606 -0.164 10.102 1 98.69 113 ASP B N 1
ATOM 1880 C CA . ASP B 1 113 ? 0.805 -0.204 11.32 1 98.69 113 ASP B CA 1
ATOM 1881 C C . ASP B 1 113 ? -0.171 -1.378 11.297 1 98.69 113 ASP B C 1
ATOM 1883 O O . ASP B 1 113 ? -1.048 -1.447 10.438 1 98.69 113 ASP B O 1
ATOM 1887 N N . ARG B 1 114 ? -0.031 -2.248 12.211 1 98.44 114 ARG B N 1
ATOM 1888 C CA . ARG B 1 114 ? -0.815 -3.479 12.195 1 98.44 114 ARG B CA 1
ATOM 1889 C C . ARG B 1 114 ? -2.145 -3.291 12.914 1 98.44 114 ARG B C 1
ATOM 1891 O O . ARG B 1 114 ? -2.988 -4.188 12.922 1 98.44 114 ARG B O 1
ATOM 1898 N N . ASN B 1 115 ? -2.379 -2.1 13.461 1 98 115 ASN B N 1
ATOM 1899 C CA . ASN B 1 115 ? -3.691 -1.749 13.992 1 98 115 ASN B CA 1
ATOM 1900 C C . ASN B 1 115 ? -4.559 -1.065 12.938 1 98 115 ASN B C 1
ATOM 1902 O O . ASN B 1 115 ? -4.273 0.062 12.531 1 98 115 ASN B O 1
ATOM 1906 N N . LYS B 1 116 ? -5.629 -1.676 12.672 1 98.44 116 LYS B N 1
ATOM 1907 C CA . LYS B 1 116 ? -6.477 -1.177 11.594 1 98.44 116 LYS B CA 1
ATOM 1908 C C . LYS B 1 116 ? -7.309 0.018 12.055 1 98.44 116 LYS B C 1
ATOM 1910 O O . LYS B 1 116 ? -7.672 0.111 13.227 1 98.44 116 LYS B O 1
ATOM 1915 N N . ILE B 1 117 ? -7.586 0.878 11.102 1 98.56 117 ILE B N 1
ATOM 1916 C CA . ILE B 1 117 ? -8.57 1.935 11.297 1 98.56 117 ILE B CA 1
ATOM 1917 C C . ILE B 1 117 ? -9.977 1.358 11.156 1 98.56 117 ILE B C 1
ATOM 1919 O O . ILE B 1 117 ? -10.281 0.678 10.172 1 98.56 117 ILE B O 1
ATOM 1923 N N . ARG B 1 118 ? -10.758 1.591 12.148 1 97.62 118 ARG B N 1
ATOM 1924 C CA . ARG B 1 118 ? -12.156 1.16 12.148 1 97.62 118 ARG B CA 1
ATOM 1925 C C . ARG B 1 118 ? -13.078 2.285 12.602 1 97.62 118 ARG B C 1
ATOM 1927 O O . ARG B 1 118 ? -12.648 3.195 13.32 1 97.62 118 ARG B O 1
ATOM 1934 N N . GLY B 1 119 ? -14.305 2.221 12.031 1 90.5 119 GLY B N 1
ATOM 1935 C CA . GLY B 1 119 ? -15.289 3.199 12.477 1 90.5 119 GLY B CA 1
ATOM 1936 C C . GLY B 1 119 ? -15.656 3.051 13.945 1 90.5 119 GLY B C 1
ATOM 1937 O O . GLY B 1 119 ? -15.672 1.938 14.469 1 90.5 119 GLY B O 1
ATOM 1938 N N . THR B 1 120 ? -15.438 4.109 14.703 1 78.56 120 THR B N 1
ATOM 1939 C CA . THR B 1 120 ? -15.898 4.055 16.094 1 78.56 120 THR B CA 1
ATOM 1940 C C . THR B 1 120 ? -17.422 4.199 16.156 1 78.56 120 THR B C 1
ATOM 1942 O O . THR B 1 120 ? -18.016 4.879 15.328 1 78.56 120 THR B O 1
ATOM 1945 N N . ARG B 1 121 ? -18.125 3.148 16.547 1 58.47 121 ARG B N 1
ATOM 1946 C CA . ARG B 1 121 ? -19.547 3.297 16.812 1 58.47 121 ARG B CA 1
ATOM 1947 C C . ARG B 1 121 ? -19.812 4.504 17.703 1 58.47 121 ARG B C 1
ATOM 1949 O O . ARG B 1 121 ? -19.297 4.59 18.812 1 58.47 121 ARG B O 1
ATOM 1956 N N . ARG B 1 122 ? -19.812 5.711 17.109 1 45.09 122 ARG B N 1
ATOM 1957 C CA . ARG B 1 122 ? -20.484 6.645 18 1 45.09 122 ARG B CA 1
ATOM 1958 C C . ARG B 1 122 ? -21.938 6.227 18.234 1 45.09 122 ARG B C 1
ATOM 1960 O O . ARG B 1 122 ? -22.562 5.633 17.375 1 45.09 122 ARG B O 1
#

Sequence (244 aa):
MGIMEKLFGKQERVNVDEYEELDLSEFEAELEGDSETYIKVAEITSLNEIPEVRRQVYDGNIVIADVAFLKHDKLTLDRVLKDLRQLAEDVHGDIVGLGEDYVIITPMGIKIDRNKIRGTRRMGIMEKLFGKQERVNVDEYEELDLSEFEAELEGDSETYIKVAEITSLNEIPEVRRQVYDGNIVIADVAFLKHDKLTLDRVLKDLRQLAEDVHGDIVGLGEDYVIITPMGIKIDRNKIRGTRR

Secondary structure (DSSP, 8-state):
-THHHHHTT------TT------HHHHHHHH-----EEEEEEE-SSGGGHHHHHHHHHTT-EEEEE-GGGTT-HHHHHHHHHHHHHHHHHTT-EEEEETTTEEEEE-TTEEEEEEEE-----/--HHHHHSS------TT------HHHHHHHHS----EEEEEEE-SSGGGHHHHHHHHHTT-EEEEE-GGGTT-HHHHHHHHHHHHHHHHHTT-EEEEETTTEEEEE-TTEEEEEEEE-----

Solvent-accessible surface area (backbone atoms only — not comparable to full-atom values): 13650 Å² total; per-residue (Å²): 132,70,65,63,54,66,76,68,49,82,70,70,77,75,65,70,73,69,58,69,67,73,53,54,60,57,51,51,57,55,67,59,50,71,73,71,32,36,38,35,38,29,51,36,77,56,72,66,29,48,64,60,52,50,51,42,30,75,72,51,16,32,37,41,35,35,39,57,73,23,69,84,38,59,68,61,39,50,51,49,50,50,53,51,52,52,50,16,60,72,52,57,29,27,73,45,75,46,81,94,36,32,36,39,38,28,16,57,66,36,42,69,46,87,67,64,44,60,52,68,85,121,142,69,69,65,54,70,76,69,50,82,72,68,76,73,66,69,76,68,57,69,68,73,51,55,62,62,52,49,58,57,66,58,50,70,73,72,32,36,38,33,39,29,51,34,78,56,74,65,30,48,64,59,52,50,52,41,30,73,72,50,16,32,37,40,35,35,40,58,75,23,68,85,38,58,68,61,40,50,51,48,52,50,51,52,53,52,49,17,59,74,53,56,29,29,72,45,76,46,83,94,36,33,35,39,38,28,14,56,66,34,42,70,46,86,67,63,45,60,51,68,85,122

Radius of gyration: 30.05 Å; Cα contacts (8 Å, |Δi|>4): 370; chains: 2; bounding box: 81×80×90 Å

Organism: NCBI:txid113653

InterPro domains:
  IPR007561 Cell division protein SepF/SepF-related [PF04472] (39-112)
  IPR012426 Cell division protein SepF, archaea [PIRSF019313] (1-121)
  IPR038594 SepF-like superfamily [G3DSA:3.30.110.150] (37-122)

pLDDT: mean 81.88, std 24.84, range [28.53, 99.0]

Nearest PDB structures (foldseek):
  3zie-assembly1_A  TM=9.950E-01  e=1.245E-13  Archaeoglobus fulgidus
  3zig-assembly2_B  TM=8.993E-01  e=2.046E-06  Pyrococcus furiosus COM1
  6sat-assembly1_A  TM=9.031E-01  e=8.030E-05  Corynebacterium glutamicum ATCC 13032
  8hzt-assembly1_B  TM=8.389E-01  e=2.260E-05  Bacillus subtilis
  3p04-assembly1_A  TM=8.750E-01  e=1.912E-04  Corynebacterium glutamicum